Protein AF-A0A402DIC0-F1 (afdb_monomer_lite)

Structure (mmCIF, N/CA/C/O backbone):
data_AF-A0A402DIC0-F1
#
_entry.id   AF-A0A402DIC0-F1
#
loop_
_atom_site.group_PDB
_atom_site.id
_atom_site.type_symbol
_atom_site.label_atom_id
_atom_site.label_alt_id
_atom_site.label_comp_id
_atom_site.label_asym_id
_atom_site.label_entity_id
_atom_site.label_seq_id
_atom_site.pdbx_PDB_ins_code
_atom_site.Cartn_x
_atom_site.Cartn_y
_atom_site.Cartn_z
_atom_site.occupancy
_atom_site.B_iso_or_equiv
_atom_site.auth_seq_id
_atom_site.auth_comp_id
_atom_site.auth_asym_id
_atom_site.auth_atom_id
_atom_site.pdbx_PDB_model_num
ATOM 1 N N . MET A 1 1 ? 35.205 56.558 -95.419 1.00 40.72 1 MET A N 1
ATOM 2 C CA . MET A 1 1 ? 34.613 55.365 -96.062 1.00 40.72 1 MET A CA 1
ATOM 3 C C . MET A 1 1 ? 35.743 54.457 -96.533 1.00 40.72 1 MET A C 1
ATOM 5 O O . MET A 1 1 ? 36.316 54.728 -97.578 1.00 40.72 1 MET A O 1
ATOM 9 N N . SER A 1 2 ? 36.124 53.448 -95.745 1.00 42.09 2 SER A N 1
ATOM 10 C CA . SER A 1 2 ? 37.140 52.471 -96.162 1.00 42.09 2 SER A CA 1
ATOM 11 C C . SER A 1 2 ? 36.430 51.277 -96.798 1.00 42.09 2 SER A C 1
ATOM 13 O O . SER A 1 2 ? 35.634 50.613 -96.136 1.00 42.09 2 SER A O 1
ATOM 15 N N . LYS A 1 3 ? 36.639 51.062 -98.101 1.00 46.72 3 LYS A N 1
ATOM 16 C CA . LYS A 1 3 ? 36.120 49.897 -98.828 1.00 46.72 3 LYS A CA 1
ATOM 17 C C . LYS A 1 3 ? 36.880 48.662 -98.344 1.00 46.72 3 LYS A C 1
ATOM 19 O O . LYS A 1 3 ? 38.044 48.488 -98.687 1.00 46.72 3 LYS A O 1
ATOM 24 N N . VAL A 1 4 ? 36.217 47.808 -97.569 1.00 47.16 4 VAL A N 1
ATOM 25 C CA . VAL A 1 4 ? 36.693 46.445 -97.314 1.00 47.16 4 VAL A CA 1
ATOM 26 C C . VAL A 1 4 ? 36.564 45.681 -98.631 1.00 47.16 4 VAL A C 1
ATOM 28 O O . VAL A 1 4 ? 35.457 45.410 -99.090 1.00 47.16 4 VAL A O 1
ATOM 31 N N . ILE A 1 5 ? 37.693 45.404 -99.280 1.00 46.78 5 ILE A N 1
ATOM 32 C CA . ILE A 1 5 ? 37.747 44.535 -100.455 1.00 46.78 5 ILE A CA 1
ATOM 33 C C . ILE A 1 5 ? 37.759 43.101 -99.928 1.00 46.78 5 ILE A C 1
ATOM 35 O O . ILE A 1 5 ? 38.797 42.596 -99.506 1.00 46.78 5 ILE A O 1
ATOM 39 N N . SER A 1 6 ? 36.598 42.451 -99.901 1.00 51.75 6 SER A N 1
ATOM 40 C CA . SER A 1 6 ? 36.513 41.011 -99.677 1.00 51.75 6 SER A CA 1
ATOM 41 C C . SER A 1 6 ? 36.857 40.288 -100.982 1.00 51.75 6 SER A C 1
ATOM 43 O O . SER A 1 6 ? 36.096 40.309 -101.947 1.00 51.75 6 SER A O 1
ATOM 45 N N . PHE A 1 7 ? 38.025 39.649 -101.035 1.00 54.34 7 PHE A N 1
ATOM 46 C CA . PHE A 1 7 ? 38.349 38.727 -102.121 1.00 54.34 7 PHE A CA 1
ATOM 47 C C . PHE A 1 7 ? 37.703 37.371 -101.831 1.00 54.34 7 PHE A C 1
ATOM 49 O O . PHE A 1 7 ? 38.163 36.623 -100.973 1.00 54.34 7 PHE A O 1
ATOM 56 N N . SER A 1 8 ? 36.631 37.048 -102.555 1.00 53.78 8 SER A N 1
ATOM 57 C CA . SER A 1 8 ? 36.158 35.669 -102.669 1.00 53.78 8 SER A CA 1
ATOM 58 C C . SER A 1 8 ? 37.053 34.955 -103.680 1.00 53.78 8 SER A C 1
ATOM 60 O O . SER A 1 8 ? 37.054 35.283 -104.868 1.00 53.78 8 SER A O 1
ATOM 62 N N . ILE A 1 9 ? 37.874 34.018 -103.208 1.00 58.38 9 ILE A N 1
ATOM 63 C CA . ILE A 1 9 ? 38.620 33.127 -104.096 1.00 58.38 9 ILE A CA 1
ATOM 64 C C . ILE A 1 9 ? 37.598 32.152 -104.684 1.00 58.38 9 ILE A C 1
ATOM 66 O O . ILE A 1 9 ? 37.023 31.346 -103.961 1.00 58.38 9 ILE A O 1
ATOM 70 N N . SER A 1 10 ? 37.350 32.241 -105.993 1.00 65.88 10 SER A N 1
ATOM 71 C CA . SER A 1 10 ? 36.488 31.285 -106.700 1.00 65.88 10 SER A CA 1
ATOM 72 C C . SER A 1 10 ? 37.076 29.872 -106.589 1.00 65.88 10 SER A C 1
ATOM 74 O O . SER A 1 10 ? 38.292 29.705 -106.727 1.00 65.88 10 SER A O 1
ATOM 76 N N . ASP A 1 11 ? 36.231 28.851 -106.400 1.00 64.06 11 ASP A N 1
ATOM 77 C CA . ASP A 1 11 ? 36.628 27.435 -106.269 1.00 64.06 11 ASP A CA 1
ATOM 78 C C . ASP A 1 11 ? 37.594 26.958 -107.367 1.00 64.06 11 ASP A C 1
ATOM 80 O O . ASP A 1 11 ? 38.424 26.071 -107.151 1.00 64.06 11 ASP A O 1
ATOM 84 N N . ARG A 1 12 ? 37.547 27.591 -108.546 1.00 63.19 12 ARG A N 1
ATOM 85 C CA . ARG A 1 12 ? 38.458 27.321 -109.665 1.00 63.19 12 ARG A CA 1
ATOM 86 C C . ARG A 1 12 ? 39.911 27.722 -109.369 1.00 63.19 12 ARG A C 1
ATOM 88 O O . ARG A 1 12 ? 40.823 26.975 -109.714 1.00 63.19 12 ARG A O 1
ATOM 95 N N . TYR A 1 13 ? 40.130 28.853 -108.697 1.00 66.88 13 TYR A N 1
ATOM 96 C CA . TYR A 1 13 ? 41.459 29.317 -108.273 1.00 66.88 13 TYR A CA 1
ATOM 97 C C . TYR A 1 13 ? 41.986 28.514 -107.084 1.00 66.88 13 TYR A C 1
ATOM 99 O O . TYR A 1 13 ? 43.163 28.161 -107.055 1.00 66.88 13 TYR A O 1
ATOM 107 N N . LEU A 1 14 ? 41.107 28.150 -106.146 1.00 68.44 14 LEU A N 1
ATOM 108 C CA . LEU A 1 14 ? 41.429 27.206 -105.072 1.00 68.44 14 LEU A CA 1
ATOM 109 C C . LEU A 1 14 ? 41.878 25.852 -105.640 1.00 68.44 14 LEU A C 1
ATOM 111 O O . LEU A 1 14 ? 42.879 25.298 -105.193 1.00 68.44 14 LEU A O 1
ATOM 115 N N . SER A 1 15 ? 41.195 25.354 -106.673 1.00 71.94 15 SER A N 1
ATOM 116 C CA . SER A 1 15 ? 41.562 24.111 -107.363 1.00 71.94 15 SER A CA 1
ATOM 117 C C . SER A 1 15 ? 42.904 24.220 -108.101 1.00 71.94 15 SER A C 1
ATOM 119 O O . SER A 1 15 ? 43.705 23.291 -108.043 1.00 71.94 15 SER A O 1
ATOM 121 N N . GLN A 1 16 ? 43.198 25.360 -108.739 1.00 71.94 16 GLN A N 1
ATOM 122 C CA . GLN A 1 16 ? 44.506 25.608 -109.362 1.00 71.94 16 GLN A CA 1
ATOM 123 C C . GLN A 1 16 ? 45.645 25.690 -108.341 1.00 71.94 16 GLN A C 1
ATOM 125 O O . GLN A 1 16 ? 46.707 25.122 -108.578 1.00 71.94 16 GLN A O 1
ATOM 130 N N . ILE A 1 17 ? 45.436 26.347 -107.198 1.00 68.62 17 ILE A N 1
ATOM 131 C CA . ILE A 1 17 ? 46.444 26.414 -106.129 1.00 68.62 17 ILE A CA 1
ATOM 132 C C . ILE A 1 17 ? 46.715 25.014 -105.557 1.00 68.62 17 ILE A C 1
ATOM 134 O O . ILE A 1 17 ? 47.877 24.648 -105.382 1.00 68.62 17 ILE A O 1
ATOM 138 N N . LYS A 1 18 ? 45.669 24.198 -105.349 1.00 74.12 18 LYS A N 1
ATOM 139 C CA . LYS A 1 18 ? 45.813 22.791 -104.932 1.00 74.12 18 LYS A CA 1
ATOM 140 C C . LYS A 1 18 ? 46.594 21.956 -105.956 1.00 74.12 18 LYS A C 1
ATOM 142 O O . LYS A 1 18 ? 47.407 21.130 -105.560 1.00 74.12 18 LYS A O 1
ATOM 147 N N . ALA A 1 19 ? 46.386 22.195 -107.254 1.00 73.88 19 ALA A N 1
ATOM 148 C CA . ALA A 1 19 ? 47.094 21.496 -108.329 1.00 73.88 19 ALA A CA 1
ATOM 149 C C . ALA A 1 19 ? 48.566 21.926 -108.481 1.00 73.88 19 ALA A C 1
ATOM 151 O O . ALA A 1 19 ? 49.406 21.102 -108.832 1.00 73.88 19 ALA A O 1
ATOM 152 N N . LEU A 1 20 ? 48.890 23.198 -108.216 1.00 71.75 20 LEU A N 1
ATOM 153 C CA . LEU A 1 20 ? 50.260 23.726 -108.291 1.00 71.75 20 LEU A CA 1
ATOM 154 C C . LEU A 1 20 ? 51.108 23.368 -107.060 1.00 71.75 20 LEU A C 1
ATOM 156 O O . LEU A 1 20 ? 52.328 23.267 -107.172 1.00 71.75 20 LEU A O 1
ATOM 160 N N . TYR A 1 21 ? 50.474 23.155 -105.902 1.00 68.25 21 TYR A N 1
ATOM 161 C CA . TYR A 1 21 ? 51.149 22.840 -104.637 1.00 68.25 21 TYR A CA 1
ATOM 162 C C . TYR A 1 21 ? 50.490 21.652 -103.901 1.00 68.25 21 TYR A C 1
ATOM 164 O O . TYR A 1 21 ? 49.994 21.811 -102.777 1.00 68.25 21 TYR A O 1
ATOM 172 N N . PRO A 1 22 ? 50.494 20.442 -104.494 1.00 72.56 22 PRO A N 1
ATOM 173 C CA . PRO A 1 22 ? 49.853 19.257 -103.915 1.00 72.56 22 PRO A CA 1
ATOM 174 C C . PRO A 1 22 ? 50.446 18.891 -102.547 1.00 72.56 22 PRO A C 1
ATOM 176 O O . PRO A 1 22 ? 49.705 18.711 -101.585 1.00 72.56 22 PRO A O 1
ATOM 179 N N . ASN A 1 23 ? 51.776 18.946 -102.414 1.00 75.38 23 ASN A N 1
ATOM 180 C CA . ASN A 1 23 ? 52.481 18.639 -101.164 1.00 75.38 23 ASN A CA 1
ATOM 181 C C . ASN A 1 23 ? 52.080 19.563 -100.000 1.00 75.38 23 ASN A C 1
ATOM 183 O O . ASN A 1 23 ? 52.038 19.129 -98.852 1.00 75.38 23 ASN A O 1
ATOM 187 N N . LEU A 1 24 ? 51.790 20.842 -100.273 1.00 73.69 24 LEU A N 1
ATOM 188 C CA . LEU A 1 24 ? 51.358 21.789 -99.239 1.00 73.69 24 LEU A CA 1
ATOM 189 C C . LEU A 1 24 ? 49.929 21.478 -98.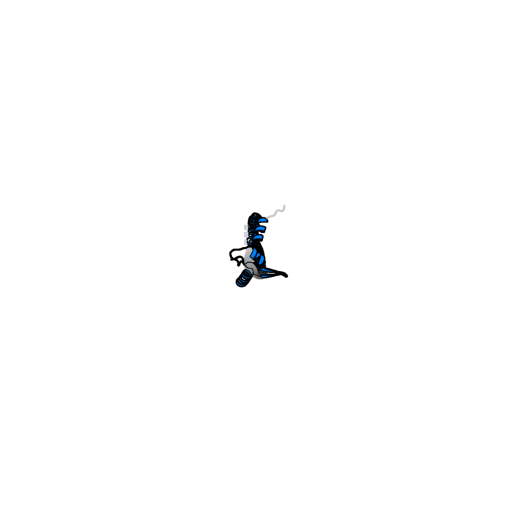769 1.00 73.69 24 LEU A C 1
ATOM 19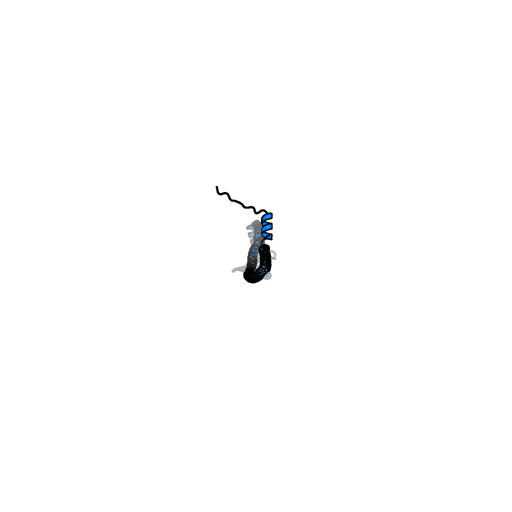1 O O . LEU A 1 24 ? 49.640 21.565 -97.578 1.00 73.69 24 LEU A O 1
ATOM 195 N N . THR A 1 25 ? 49.056 21.082 -99.699 1.00 75.69 25 THR A N 1
ATOM 196 C CA . THR A 1 25 ? 47.664 20.704 -99.409 1.00 75.69 25 THR A CA 1
ATOM 197 C C . THR A 1 25 ? 47.600 19.392 -98.623 1.00 75.69 25 THR A C 1
ATOM 199 O O . THR A 1 25 ? 46.871 19.305 -97.637 1.00 75.69 25 THR A O 1
ATOM 202 N N . GLU A 1 26 ? 48.408 18.401 -99.003 1.00 77.94 26 GLU A N 1
ATOM 203 C CA . GLU A 1 26 ? 48.548 17.138 -98.271 1.00 77.94 26 GLU A CA 1
ATOM 204 C C . GLU A 1 26 ? 49.130 17.349 -96.870 1.00 77.94 26 GLU A C 1
ATOM 206 O O . GLU A 1 26 ? 48.625 16.775 -95.909 1.00 77.94 26 GLU A O 1
ATOM 211 N N . ASN A 1 27 ? 50.131 18.224 -96.713 1.00 82.25 27 ASN A N 1
ATOM 212 C CA . ASN A 1 27 ? 50.698 18.540 -95.399 1.00 82.25 27 ASN A CA 1
ATOM 213 C C . ASN A 1 27 ? 49.674 19.222 -94.477 1.00 82.25 27 ASN A C 1
ATOM 215 O O . ASN A 1 27 ? 49.623 18.921 -93.286 1.00 82.25 27 ASN A O 1
ATOM 219 N N . LEU A 1 28 ? 48.832 20.110 -95.021 1.00 85.62 28 LEU A N 1
ATOM 220 C CA . LEU A 1 28 ? 47.760 20.756 -94.262 1.00 85.62 28 LEU A CA 1
ATOM 221 C C . LEU A 1 28 ? 46.683 19.745 -93.835 1.00 85.62 28 LEU A C 1
ATOM 223 O O . LEU A 1 28 ? 46.274 19.744 -92.676 1.00 85.62 28 LEU A O 1
ATOM 227 N N . ALA A 1 29 ? 46.265 18.858 -94.742 1.00 82.94 29 ALA A N 1
ATOM 228 C CA . ALA A 1 29 ? 45.306 17.799 -94.437 1.00 82.94 29 ALA A CA 1
ATOM 229 C C . ALA A 1 29 ? 45.861 16.800 -93.406 1.00 82.94 29 ALA A C 1
ATOM 231 O O . ALA A 1 29 ? 45.158 16.425 -92.472 1.00 82.94 29 ALA A O 1
ATOM 232 N N . ALA A 1 30 ? 47.139 16.430 -93.521 1.00 81.56 30 ALA A N 1
ATOM 233 C CA . ALA A 1 30 ? 47.818 15.571 -92.556 1.00 81.56 30 ALA A CA 1
ATOM 234 C C . ALA A 1 30 ? 47.916 16.225 -91.168 1.00 81.56 30 ALA A C 1
ATOM 236 O O . ALA A 1 30 ? 47.720 15.551 -90.161 1.00 81.56 30 ALA A O 1
ATOM 237 N N . LYS A 1 31 ? 48.171 17.540 -91.097 1.00 88.38 31 LYS A N 1
ATOM 238 C CA . LYS A 1 31 ? 48.137 18.285 -89.830 1.00 88.38 31 LYS A CA 1
ATOM 239 C C . LYS A 1 31 ? 46.750 18.276 -89.199 1.00 88.38 31 LYS A C 1
ATOM 241 O O . LYS A 1 31 ? 46.663 18.021 -88.006 1.00 88.38 31 LYS A O 1
ATOM 246 N N . GLN A 1 32 ? 45.694 18.515 -89.979 1.00 88.00 32 GLN A N 1
ATOM 247 C CA . GLN A 1 32 ? 44.327 18.481 -89.453 1.00 88.00 32 GLN A CA 1
ATOM 248 C C . GLN A 1 32 ? 43.961 17.086 -88.937 1.00 88.00 32 GLN A C 1
ATOM 250 O O . GLN A 1 32 ? 43.463 16.963 -87.828 1.00 88.00 32 GLN A O 1
ATOM 255 N N . PHE A 1 33 ? 44.307 16.035 -89.684 1.00 90.38 33 PHE A N 1
ATOM 256 C CA . PHE A 1 33 ? 44.085 14.656 -89.253 1.00 90.38 33 PHE A CA 1
ATOM 257 C C . PHE A 1 33 ? 44.799 14.327 -87.932 1.00 90.38 33 PHE A C 1
ATOM 259 O O . PHE A 1 33 ? 44.219 13.691 -87.055 1.00 90.38 33 PHE A O 1
ATOM 266 N N . LEU A 1 34 ? 46.049 14.775 -87.769 1.00 89.19 34 LEU A N 1
ATOM 267 C CA . LEU A 1 34 ? 46.791 14.591 -86.519 1.00 89.19 34 LEU A CA 1
ATOM 268 C C . LEU A 1 34 ? 46.175 15.374 -85.353 1.00 89.19 34 LEU A C 1
ATOM 270 O O . LEU A 1 34 ? 46.189 14.869 -84.236 1.00 89.19 34 LEU A O 1
ATOM 274 N N . ILE A 1 35 ? 45.643 16.575 -85.600 1.00 90.56 35 ILE A N 1
ATOM 275 C CA . ILE A 1 35 ? 44.934 17.371 -84.588 1.00 90.56 35 ILE A CA 1
ATOM 276 C C . ILE A 1 35 ? 43.660 16.644 -84.155 1.00 90.56 35 ILE A C 1
ATOM 278 O O . ILE A 1 35 ? 43.517 16.366 -82.973 1.00 90.56 35 ILE A O 1
ATOM 282 N N . ASP A 1 36 ? 42.811 16.228 -85.097 1.00 92.75 36 ASP A N 1
ATOM 283 C CA . ASP A 1 36 ? 41.551 15.541 -84.786 1.00 92.75 36 ASP A CA 1
ATOM 284 C C . ASP A 1 36 ? 41.796 14.225 -84.023 1.00 92.75 36 ASP A C 1
ATOM 286 O O . ASP A 1 36 ? 41.058 13.872 -83.104 1.00 92.75 36 ASP A O 1
ATOM 290 N N . GLN A 1 37 ? 42.860 13.494 -84.379 1.00 91.88 37 GLN A N 1
ATOM 291 C CA . GLN A 1 37 ? 43.244 12.268 -83.682 1.00 91.88 37 GLN A CA 1
ATOM 292 C C . GLN A 1 37 ? 43.779 12.549 -82.272 1.00 91.88 37 GLN A C 1
ATOM 294 O O . GLN A 1 37 ? 43.466 11.800 -81.343 1.00 91.88 37 GLN A O 1
ATOM 299 N N . LEU A 1 38 ? 44.589 13.599 -82.106 1.00 89.25 38 LEU A N 1
ATOM 300 C CA . LEU A 1 38 ? 45.090 14.012 -80.798 1.00 89.25 38 LEU A CA 1
ATOM 301 C C . LEU A 1 38 ? 43.944 14.478 -79.902 1.00 89.25 38 LEU A C 1
ATOM 303 O O . LEU A 1 38 ? 43.858 13.967 -78.789 1.00 89.25 38 LEU A O 1
ATOM 307 N N . ASP A 1 39 ? 43.055 15.336 -80.399 1.00 90.06 39 ASP A N 1
ATOM 308 C CA . ASP A 1 39 ? 41.893 15.857 -79.673 1.00 90.06 39 ASP A CA 1
ATOM 309 C C . ASP A 1 39 ? 40.972 14.714 -79.235 1.00 90.06 39 ASP A C 1
ATOM 311 O O . ASP A 1 39 ? 40.745 14.534 -78.042 1.00 90.06 39 ASP A O 1
ATOM 315 N N . ALA A 1 40 ? 40.568 13.830 -80.156 1.00 87.88 40 ALA A N 1
ATOM 316 C CA . ALA A 1 40 ? 39.735 12.676 -79.813 1.00 87.88 40 ALA A CA 1
ATOM 317 C C . ALA A 1 40 ? 40.410 11.731 -78.800 1.00 87.88 40 ALA A C 1
ATOM 319 O O . ALA A 1 40 ? 39.750 11.150 -77.937 1.00 87.88 40 ALA A O 1
ATOM 320 N N . SER A 1 41 ? 41.735 11.556 -78.893 1.00 85.88 41 SER A N 1
ATOM 321 C CA . SER A 1 41 ? 42.485 10.722 -77.947 1.00 85.88 41 SER A CA 1
ATOM 322 C C . SER A 1 41 ? 42.652 11.372 -76.572 1.00 85.88 41 SER A C 1
ATOM 324 O O . SER A 1 41 ? 42.684 10.659 -75.567 1.00 85.88 41 SER A O 1
ATOM 326 N N . LEU A 1 42 ? 42.777 12.700 -76.528 1.00 86.81 42 LEU A N 1
ATOM 327 C CA . LEU A 1 42 ? 42.863 13.494 -75.310 1.00 86.81 42 LEU A CA 1
ATOM 328 C C . LEU A 1 42 ? 41.519 13.493 -74.600 1.00 86.81 42 LEU A C 1
ATOM 330 O O . LEU A 1 42 ? 41.491 13.132 -73.428 1.00 86.81 42 LEU A O 1
ATOM 334 N N . ASP A 1 43 ? 40.435 13.780 -75.318 1.00 86.50 43 ASP A N 1
ATOM 335 C CA . ASP A 1 43 ? 39.071 13.775 -74.790 1.00 86.50 43 ASP A CA 1
ATOM 336 C C . ASP A 1 43 ? 38.717 12.401 -74.217 1.00 86.50 43 ASP A C 1
ATOM 338 O O . ASP A 1 43 ? 38.410 12.278 -73.036 1.00 86.50 43 ASP A O 1
ATOM 342 N N . ALA A 1 44 ? 38.901 11.322 -74.986 1.00 83.06 44 ALA A N 1
ATOM 343 C CA . ALA A 1 44 ? 38.576 9.976 -74.512 1.00 83.06 44 ALA A CA 1
ATOM 344 C C . ALA A 1 44 ? 39.416 9.531 -73.297 1.00 83.06 44 ALA A C 1
ATOM 346 O O . ALA A 1 44 ? 38.953 8.730 -72.478 1.00 83.06 44 ALA A O 1
ATOM 347 N N . ARG A 1 45 ? 40.667 10.000 -73.181 1.00 83.31 45 ARG A N 1
ATOM 348 C CA . ARG A 1 45 ? 41.531 9.699 -72.027 1.00 83.31 45 ARG A CA 1
ATOM 349 C C . ARG A 1 45 ? 41.194 10.556 -70.818 1.00 83.31 45 ARG A C 1
ATOM 351 O O . ARG A 1 45 ? 41.271 10.038 -69.707 1.00 83.31 45 ARG A O 1
ATOM 358 N N . LEU A 1 46 ? 40.886 11.832 -71.029 1.00 83.56 46 LEU A N 1
ATOM 359 C CA . LEU A 1 46 ? 40.465 12.747 -69.978 1.00 83.56 46 LEU A CA 1
ATOM 360 C C . LEU A 1 46 ? 39.140 12.270 -69.402 1.00 83.56 46 LEU A C 1
ATOM 362 O O . LEU A 1 46 ? 39.117 11.977 -68.214 1.00 83.56 46 LEU A O 1
ATOM 366 N N . ASP A 1 47 ? 38.122 12.061 -70.234 1.00 82.50 47 ASP A N 1
ATOM 367 C CA . ASP A 1 47 ? 36.797 11.633 -69.787 1.00 82.50 47 ASP A CA 1
ATOM 368 C C . ASP A 1 47 ? 36.888 10.330 -68.989 1.00 82.50 47 ASP A C 1
ATOM 370 O O . ASP A 1 47 ? 36.585 10.305 -67.805 1.00 82.50 47 ASP A O 1
ATOM 374 N N . ASN A 1 48 ? 37.423 9.252 -69.567 1.00 83.12 48 ASN A N 1
ATOM 375 C CA . ASN A 1 48 ? 37.366 7.957 -68.883 1.00 83.12 48 ASN A CA 1
ATOM 376 C C . ASN A 1 48 ? 38.376 7.838 -67.730 1.00 83.12 48 ASN A C 1
ATOM 378 O O . ASN A 1 48 ? 38.032 7.399 -66.636 1.00 83.12 48 ASN A O 1
ATOM 382 N N . SER A 1 49 ? 39.646 8.218 -67.936 1.00 87.12 49 SER A N 1
ATOM 383 C CA . SER A 1 49 ? 40.657 7.993 -66.894 1.00 87.12 49 SER A CA 1
ATOM 384 C C . SER A 1 49 ? 40.557 8.991 -65.749 1.00 87.12 49 SER A C 1
ATOM 386 O O . SER A 1 49 ? 40.986 8.640 -64.644 1.00 87.12 49 SER A O 1
ATOM 388 N N . LEU A 1 50 ? 40.125 10.230 -66.000 1.00 88.62 50 LEU A N 1
ATOM 389 C CA . LEU A 1 50 ? 39.973 11.209 -64.931 1.00 88.62 50 LEU A CA 1
ATOM 390 C C . LEU A 1 50 ? 38.681 10.945 -64.162 1.00 88.62 50 LEU A C 1
ATOM 392 O O . LEU A 1 50 ? 38.752 10.938 -62.934 1.00 88.62 50 LEU A O 1
ATOM 396 N N . ASP A 1 51 ? 37.569 10.639 -64.841 1.00 88.56 51 ASP A N 1
ATOM 397 C CA . ASP A 1 51 ? 36.306 10.333 -64.161 1.00 88.56 51 ASP A CA 1
ATOM 398 C C . ASP A 1 51 ? 36.427 9.089 -63.291 1.00 88.56 51 ASP A C 1
ATOM 400 O O . ASP A 1 51 ? 36.063 9.145 -62.119 1.00 88.56 51 ASP A O 1
ATOM 404 N N . ASP A 1 52 ? 37.024 8.001 -63.786 1.00 90.44 52 ASP A N 1
ATOM 405 C CA . ASP A 1 52 ? 37.201 6.786 -62.983 1.00 90.44 52 ASP A CA 1
ATOM 406 C C . ASP A 1 52 ? 38.065 7.050 -61.741 1.00 90.44 52 ASP A C 1
ATOM 408 O O . ASP A 1 52 ? 37.755 6.593 -60.639 1.00 90.44 52 ASP A O 1
ATOM 412 N N . LYS A 1 53 ? 39.143 7.834 -61.881 1.00 90.44 53 LYS A N 1
ATOM 413 C CA . LYS A 1 53 ? 40.019 8.179 -60.749 1.00 90.44 53 LYS A CA 1
ATOM 414 C C . LYS A 1 53 ? 39.326 9.088 -59.745 1.00 90.44 53 LYS A C 1
ATOM 416 O O . LYS A 1 53 ? 39.464 8.866 -58.543 1.00 90.44 53 LYS A O 1
ATOM 421 N N . LEU A 1 54 ? 38.617 10.110 -60.219 1.00 90.06 54 LEU A N 1
ATOM 422 C CA . LEU A 1 54 ? 37.864 11.019 -59.360 1.00 90.06 54 LEU A CA 1
ATOM 423 C C . LEU A 1 54 ? 36.756 10.265 -58.636 1.00 90.06 54 LEU A C 1
ATOM 425 O O . LEU A 1 54 ? 36.641 10.396 -57.422 1.00 90.06 54 LEU A O 1
ATOM 429 N N . ARG A 1 55 ? 36.010 9.422 -59.349 1.00 91.56 55 ARG A N 1
ATOM 430 C CA . ARG A 1 55 ? 34.960 8.579 -58.788 1.00 91.56 55 ARG A CA 1
ATOM 431 C C . ARG A 1 55 ? 35.499 7.672 -57.687 1.00 91.56 55 ARG A C 1
ATOM 433 O O . ARG A 1 55 ? 34.997 7.740 -56.575 1.00 91.56 55 ARG A O 1
ATOM 440 N N . ILE A 1 56 ? 36.564 6.914 -57.952 1.00 92.38 56 ILE A N 1
ATOM 441 C CA . ILE A 1 56 ? 37.168 6.005 -56.963 1.00 92.38 56 ILE A CA 1
ATOM 442 C C . ILE A 1 56 ? 37.692 6.772 -55.739 1.00 92.38 56 ILE A C 1
ATOM 444 O O . ILE A 1 56 ? 37.522 6.323 -54.607 1.00 92.38 56 ILE A O 1
ATOM 448 N N . LEU A 1 57 ? 38.345 7.923 -55.933 1.00 92.62 57 LEU A N 1
ATOM 449 C CA . LEU A 1 57 ? 38.849 8.731 -54.816 1.00 92.62 57 LEU A CA 1
ATOM 450 C C . LEU A 1 57 ? 37.715 9.321 -53.974 1.00 92.62 57 LEU A C 1
ATOM 452 O O . LEU A 1 57 ? 37.824 9.357 -52.747 1.00 92.62 57 LEU A O 1
ATOM 456 N N . ILE A 1 58 ? 36.650 9.788 -54.626 1.00 93.38 58 ILE A N 1
ATOM 457 C CA . ILE A 1 58 ? 35.480 10.360 -53.963 1.00 93.38 58 ILE A CA 1
ATOM 458 C C . ILE A 1 58 ? 34.717 9.271 -53.212 1.00 93.38 58 ILE A C 1
ATOM 460 O O . ILE A 1 58 ? 34.475 9.465 -52.027 1.00 93.38 58 ILE A O 1
ATOM 464 N N . GLU A 1 59 ? 34.399 8.142 -53.851 1.00 94.25 59 GLU A N 1
ATOM 465 C CA . GLU A 1 59 ? 33.714 7.000 -53.226 1.00 94.25 59 GLU A CA 1
ATOM 466 C C . GLU A 1 59 ? 34.497 6.536 -51.990 1.00 94.25 59 GLU A C 1
ATOM 468 O O . GLU A 1 59 ? 34.005 6.660 -50.874 1.00 94.25 59 GLU A O 1
ATOM 473 N N . ASN A 1 60 ? 35.781 6.192 -52.136 1.00 92.31 60 ASN A N 1
ATOM 474 C CA . ASN A 1 60 ? 36.583 5.711 -51.006 1.00 92.31 60 ASN A CA 1
ATOM 475 C C . ASN A 1 60 ? 36.744 6.746 -49.879 1.00 92.31 60 ASN A C 1
ATOM 477 O O . ASN A 1 60 ? 36.720 6.392 -48.700 1.00 92.31 60 ASN A O 1
ATOM 481 N N . SER A 1 61 ? 36.950 8.029 -50.209 1.00 93.56 61 SER A N 1
ATOM 482 C CA . SER A 1 61 ? 37.101 9.059 -49.175 1.00 93.56 61 SER A CA 1
ATOM 483 C C . SER A 1 61 ? 35.779 9.406 -48.498 1.00 93.56 61 SER A C 1
ATOM 485 O O . SER A 1 61 ? 35.820 9.849 -47.346 1.00 93.56 61 SER A O 1
ATOM 487 N N . LEU A 1 62 ? 34.653 9.342 -49.207 1.00 94.44 62 LEU A N 1
ATOM 488 C CA . LEU A 1 62 ? 33.345 9.623 -48.628 1.00 94.44 62 LEU A CA 1
ATOM 489 C C . LEU A 1 62 ? 32.887 8.451 -47.777 1.00 94.44 62 LEU A C 1
ATOM 491 O O . LEU A 1 62 ? 32.497 8.699 -46.642 1.00 94.44 62 LEU A O 1
ATOM 495 N N . ASP A 1 63 ? 33.022 7.224 -48.274 1.00 94.75 63 ASP A N 1
ATOM 496 C CA . ASP A 1 63 ? 32.635 6.006 -47.563 1.00 94.75 63 ASP A CA 1
ATOM 497 C C . ASP A 1 63 ? 33.372 5.916 -46.227 1.00 94.75 63 ASP A C 1
ATOM 499 O O . ASP A 1 63 ? 32.738 5.941 -45.178 1.00 94.75 63 ASP A O 1
ATOM 503 N N . ALA A 1 64 ? 34.708 6.005 -46.231 1.00 93.75 64 ALA A N 1
ATOM 504 C CA . ALA A 1 64 ? 35.488 5.945 -44.992 1.00 93.75 64 ALA A CA 1
ATOM 505 C C . ALA A 1 64 ? 35.109 7.052 -43.988 1.00 93.75 64 ALA A C 1
ATOM 507 O O . ALA A 1 64 ? 34.987 6.810 -42.790 1.00 93.75 64 ALA A O 1
ATOM 508 N N . LYS A 1 65 ? 34.889 8.287 -44.463 1.00 95.25 65 LYS A N 1
ATOM 509 C CA . LYS A 1 65 ? 34.507 9.405 -43.583 1.00 95.25 65 LYS A CA 1
ATOM 510 C C . LYS A 1 65 ? 33.083 9.284 -43.053 1.00 95.25 65 LYS A C 1
ATOM 512 O O . LYS A 1 65 ? 32.806 9.806 -41.972 1.00 95.25 65 LYS A O 1
ATOM 517 N N . LEU A 1 66 ? 32.170 8.720 -43.840 1.00 96.06 66 LEU A N 1
ATOM 518 C CA . LEU A 1 66 ? 30.789 8.500 -43.434 1.00 96.06 66 LEU A CA 1
ATOM 519 C C . LEU A 1 66 ? 30.714 7.357 -42.430 1.00 96.06 66 LEU A C 1
ATOM 521 O O . LEU A 1 66 ? 30.084 7.552 -41.396 1.00 96.06 66 LEU A O 1
ATOM 525 N N . ASP A 1 67 ? 31.420 6.257 -42.675 1.00 96.06 67 ASP A N 1
ATOM 526 C CA . ASP A 1 67 ? 31.509 5.115 -41.765 1.00 96.06 67 ASP A CA 1
ATOM 527 C C . ASP A 1 67 ? 32.075 5.539 -40.407 1.00 96.06 67 ASP A C 1
ATOM 529 O O . ASP A 1 67 ? 31.416 5.364 -39.384 1.00 96.06 67 ASP A O 1
ATOM 533 N N . ASP A 1 68 ? 33.218 6.236 -40.385 1.00 96.31 68 ASP A N 1
ATOM 534 C CA . ASP A 1 68 ? 33.821 6.727 -39.137 1.00 96.31 68 ASP A CA 1
ATOM 535 C C . ASP A 1 68 ? 32.869 7.650 -38.352 1.00 96.31 68 ASP A C 1
ATOM 537 O O . ASP A 1 68 ? 32.799 7.613 -37.118 1.00 96.31 68 ASP A O 1
ATOM 541 N N . LYS A 1 69 ? 32.122 8.510 -39.060 1.00 97.06 69 LYS A N 1
ATOM 542 C CA . LYS A 1 69 ? 31.145 9.410 -38.434 1.00 97.06 69 LYS A CA 1
ATOM 543 C C . LYS A 1 69 ? 29.917 8.668 -37.925 1.00 97.06 69 LYS A C 1
ATOM 545 O O . LYS A 1 69 ? 29.418 9.032 -36.859 1.00 97.06 69 LYS A O 1
ATOM 550 N N . LEU A 1 70 ? 29.419 7.689 -38.674 1.00 97.25 70 LEU A N 1
ATOM 551 C CA . LEU A 1 70 ? 28.284 6.862 -38.283 1.00 97.25 70 LEU A CA 1
ATOM 552 C C . LEU A 1 70 ? 28.637 6.044 -37.043 1.00 97.25 70 LEU A C 1
ATOM 554 O O . LEU A 1 70 ? 27.912 6.138 -36.057 1.00 97.25 70 LEU A O 1
ATOM 558 N N . ASP A 1 71 ? 29.797 5.390 -37.029 1.00 97.62 71 ASP A N 1
ATOM 559 C CA . ASP A 1 71 ? 30.309 4.638 -35.880 1.00 97.62 71 ASP A CA 1
ATOM 560 C C . ASP A 1 71 ? 30.464 5.518 -34.633 1.00 97.62 71 ASP A C 1
ATOM 562 O O . ASP A 1 71 ? 30.095 5.135 -33.517 1.00 97.62 71 ASP A O 1
ATOM 566 N N . ALA A 1 72 ? 31.025 6.720 -34.797 1.00 97.12 72 ALA A N 1
ATOM 567 C CA . ALA A 1 72 ? 31.175 7.666 -33.696 1.00 97.12 72 ALA A CA 1
ATOM 568 C C . ALA A 1 72 ? 29.813 8.140 -33.169 1.00 97.12 72 ALA A C 1
ATOM 570 O O . ALA A 1 72 ? 29.608 8.226 -31.953 1.00 97.12 72 ALA A O 1
ATOM 571 N N . MET A 1 73 ? 28.874 8.429 -34.072 1.00 97.44 73 MET A N 1
ATOM 572 C CA . MET A 1 73 ? 27.527 8.853 -33.712 1.00 97.44 73 MET A CA 1
ATOM 573 C C . MET A 1 73 ? 26.772 7.729 -33.001 1.00 97.44 73 MET A C 1
ATOM 575 O O . MET A 1 73 ? 26.215 7.977 -31.934 1.00 97.44 73 MET A O 1
ATOM 579 N N . GLU A 1 74 ? 26.814 6.503 -33.518 1.00 97.88 74 GLU A N 1
ATOM 580 C CA . GLU A 1 74 ? 26.189 5.324 -32.918 1.00 97.88 74 GLU A CA 1
ATOM 581 C C . GLU A 1 74 ? 26.701 5.094 -31.494 1.00 97.88 74 GLU A C 1
ATOM 583 O O . GLU A 1 74 ? 25.907 5.007 -30.556 1.00 97.88 74 GLU A O 1
ATOM 588 N N . LYS A 1 75 ? 28.025 5.117 -31.293 1.00 97.44 75 LYS A N 1
ATOM 589 C CA . LYS A 1 75 ? 28.629 5.008 -29.955 1.00 97.44 75 LYS A CA 1
ATOM 590 C C . LYS A 1 75 ? 28.180 6.137 -29.029 1.00 97.44 75 LYS A C 1
ATOM 592 O O . LYS A 1 75 ? 27.886 5.897 -27.855 1.00 97.44 75 LYS A O 1
ATOM 597 N N . SER A 1 76 ? 28.108 7.370 -29.530 1.00 97.19 76 SER A N 1
ATOM 598 C CA . SER A 1 76 ? 27.681 8.527 -28.730 1.00 97.19 76 SER A CA 1
ATOM 599 C C . SER A 1 76 ? 26.212 8.432 -28.301 1.00 97.19 76 SER A C 1
ATOM 601 O O . SER A 1 76 ? 25.874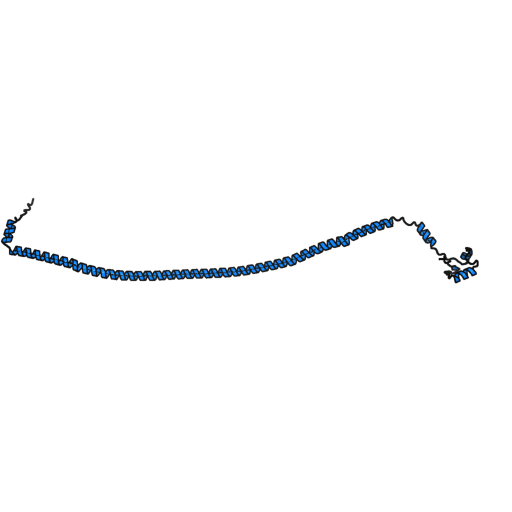 8.738 -27.159 1.00 97.19 76 SER A O 1
ATOM 603 N N . VAL A 1 77 ? 25.345 7.951 -29.194 1.00 97.81 77 VAL A N 1
ATOM 604 C CA . VAL A 1 77 ? 23.919 7.767 -28.925 1.00 97.81 77 VAL A CA 1
ATOM 605 C C . VAL A 1 77 ? 23.725 6.607 -27.958 1.00 97.81 77 VAL A C 1
ATOM 607 O O . VAL A 1 77 ? 23.055 6.783 -26.946 1.00 97.81 77 VAL A O 1
ATOM 610 N N . ALA A 1 78 ? 24.378 5.465 -28.188 1.00 97.69 78 ALA A N 1
ATOM 611 C CA . ALA A 1 78 ? 24.291 4.307 -27.302 1.00 97.69 78 ALA A CA 1
ATOM 612 C C . ALA A 1 78 ? 24.750 4.639 -25.872 1.00 97.69 78 ALA A C 1
ATOM 614 O O . ALA A 1 78 ? 24.051 4.335 -24.906 1.00 97.69 78 ALA A O 1
ATOM 615 N N . THR A 1 79 ? 25.891 5.321 -25.723 1.00 97.19 79 THR A N 1
ATOM 616 C CA . THR A 1 79 ? 26.400 5.734 -24.403 1.00 97.19 79 THR A CA 1
ATOM 617 C C . THR A 1 79 ? 25.479 6.731 -23.708 1.00 97.19 79 THR A C 1
ATOM 619 O O . THR A 1 79 ? 25.245 6.616 -22.504 1.00 97.19 79 THR A O 1
ATOM 622 N N . ARG A 1 80 ? 24.904 7.681 -24.453 1.00 97.69 80 ARG A N 1
ATOM 623 C CA . ARG A 1 80 ? 23.918 8.618 -23.914 1.00 97.69 80 ARG A CA 1
ATOM 624 C C . ARG A 1 80 ? 22.645 7.906 -23.454 1.00 97.69 80 ARG A C 1
ATOM 626 O O . ARG A 1 80 ? 22.202 8.146 -22.335 1.00 97.69 80 ARG A O 1
ATOM 633 N N . SER A 1 81 ? 22.088 7.023 -24.279 1.00 97.50 81 SER A N 1
ATOM 634 C CA . SER A 1 81 ? 20.872 6.276 -23.949 1.00 97.50 81 SER A CA 1
ATOM 635 C C . SER A 1 81 ? 21.065 5.377 -22.729 1.00 97.50 81 SER A C 1
ATOM 637 O O . SER A 1 81 ? 20.198 5.349 -21.862 1.00 97.50 81 SER A O 1
ATOM 639 N N . LEU A 1 82 ? 22.212 4.698 -22.605 1.00 97.56 82 LEU A N 1
ATOM 640 C CA . LEU A 1 82 ? 22.531 3.896 -21.418 1.00 97.56 82 LEU A CA 1
ATOM 641 C C . LEU A 1 82 ? 22.536 4.741 -20.141 1.00 97.56 82 LEU A C 1
ATOM 643 O O . LEU A 1 82 ? 21.946 4.341 -19.140 1.00 97.56 82 LEU A O 1
ATOM 647 N N . ARG A 1 83 ? 23.140 5.932 -20.193 1.00 97.75 83 ARG A N 1
ATOM 648 C CA . ARG A 1 83 ? 23.182 6.852 -19.052 1.00 97.75 83 ARG A CA 1
ATOM 649 C C . ARG A 1 83 ? 21.797 7.375 -18.671 1.00 97.75 83 ARG A C 1
ATOM 651 O O . ARG A 1 83 ? 21.482 7.471 -17.492 1.00 97.75 83 ARG A O 1
ATOM 658 N N . GLU A 1 84 ? 20.962 7.702 -19.654 1.00 97.94 84 GLU A N 1
ATOM 659 C CA . GLU A 1 84 ? 19.585 8.145 -19.406 1.00 97.94 84 GLU A CA 1
ATOM 660 C C . GLU A 1 84 ? 18.739 7.025 -18.774 1.00 97.94 84 GLU A C 1
ATOM 662 O O . GLU A 1 84 ? 17.973 7.286 -17.847 1.00 97.94 84 GLU A O 1
ATOM 667 N N . ILE A 1 85 ? 18.916 5.775 -19.217 1.00 98.12 85 ILE A N 1
ATOM 668 C CA . ILE A 1 85 ? 18.264 4.601 -18.617 1.00 98.12 85 ILE A CA 1
ATOM 669 C C . ILE A 1 85 ? 18.723 4.402 -17.169 1.00 98.12 85 ILE A C 1
ATOM 671 O O . ILE A 1 85 ? 17.890 4.164 -16.295 1.00 98.12 85 ILE A O 1
ATOM 675 N N . GLU A 1 86 ? 20.022 4.523 -16.899 1.00 98.25 86 GLU A N 1
ATOM 676 C CA . GLU A 1 86 ? 20.579 4.408 -15.549 1.00 98.25 86 GLU A CA 1
ATOM 677 C C . GLU A 1 86 ? 20.029 5.496 -14.614 1.00 98.25 86 GLU A C 1
ATOM 679 O O . GLU A 1 86 ? 19.543 5.193 -13.523 1.00 98.25 86 GLU A O 1
ATOM 684 N N . ASP A 1 87 ? 20.005 6.755 -15.061 1.00 98.38 87 ASP A N 1
ATOM 685 C CA . ASP A 1 87 ? 19.435 7.870 -14.299 1.00 98.38 87 ASP A CA 1
ATOM 686 C C . ASP A 1 87 ? 17.939 7.666 -14.007 1.00 98.38 87 ASP A C 1
ATOM 688 O O . ASP A 1 87 ? 17.468 7.977 -12.908 1.00 98.38 87 ASP A O 1
ATOM 692 N N . LEU A 1 88 ? 17.175 7.140 -14.970 1.00 98.25 88 LEU A N 1
ATOM 693 C CA . LEU A 1 88 ? 15.767 6.788 -14.768 1.00 98.25 88 LEU A CA 1
ATOM 694 C C . LEU A 1 88 ? 15.609 5.635 -13.772 1.00 98.25 88 LEU A C 1
ATOM 696 O O . LEU A 1 88 ? 14.742 5.710 -12.900 1.00 98.25 88 LEU A O 1
ATOM 700 N N . GLY A 1 89 ? 16.461 4.612 -13.851 1.00 98.50 89 GLY A N 1
ATOM 701 C CA . GLY A 1 89 ? 16.491 3.503 -12.896 1.00 98.50 89 GLY A CA 1
ATOM 702 C C . GLY A 1 89 ? 16.778 3.977 -11.471 1.00 98.50 89 GLY A C 1
ATOM 703 O O . GLY A 1 89 ? 16.074 3.599 -10.536 1.00 98.50 89 GLY A O 1
ATOM 704 N N . ASN A 1 90 ? 17.740 4.886 -11.309 1.00 98.25 90 ASN A N 1
ATOM 705 C CA . ASN A 1 90 ? 18.080 5.482 -10.018 1.00 98.25 90 ASN A CA 1
ATOM 706 C C . ASN A 1 90 ? 16.927 6.319 -9.447 1.00 98.25 90 ASN A C 1
ATOM 708 O O . ASN A 1 90 ? 16.601 6.201 -8.264 1.00 98.25 90 ASN A O 1
ATOM 712 N N . LYS A 1 91 ? 16.259 7.126 -10.282 1.00 98.31 91 LYS A N 1
ATOM 713 C CA . LYS A 1 91 ? 15.065 7.885 -9.871 1.00 98.31 91 LYS A CA 1
ATOM 714 C C . LYS A 1 91 ? 13.927 6.963 -9.445 1.00 98.31 91 LYS A C 1
ATOM 716 O O . LYS A 1 91 ? 13.305 7.217 -8.418 1.00 98.31 91 LYS A O 1
ATOM 721 N N . LEU A 1 92 ? 13.679 5.895 -10.204 1.00 98.25 92 LEU A N 1
ATOM 722 C CA . LEU A 1 92 ? 12.647 4.916 -9.876 1.00 98.25 92 LEU A CA 1
ATOM 723 C C . LEU A 1 92 ? 12.955 4.212 -8.551 1.00 98.25 92 LEU A C 1
ATOM 725 O O . LEU A 1 92 ? 12.078 4.115 -7.701 1.00 98.25 92 LEU A O 1
ATOM 729 N N . SER A 1 93 ? 14.204 3.792 -8.342 1.00 98.44 93 SER A N 1
ATOM 730 C CA . SER A 1 93 ? 14.656 3.180 -7.088 1.00 98.44 93 SER A CA 1
ATOM 731 C C . SER A 1 93 ? 14.443 4.110 -5.887 1.00 98.44 93 SER A C 1
ATOM 733 O O . SER A 1 93 ? 13.897 3.699 -4.865 1.00 98.44 93 SER A O 1
ATOM 735 N N . HIS A 1 94 ? 14.779 5.397 -6.034 1.00 98.19 94 HIS A N 1
ATOM 736 C CA . HIS A 1 94 ? 14.539 6.394 -4.991 1.00 98.19 94 HIS A CA 1
ATOM 737 C C . HIS A 1 94 ? 13.046 6.562 -4.669 1.00 98.19 94 HIS A C 1
ATOM 739 O O . HIS A 1 94 ? 12.671 6.624 -3.501 1.00 98.19 94 HIS A O 1
ATOM 745 N N . TRP A 1 95 ? 12.188 6.594 -5.691 1.00 97.94 95 TRP A N 1
ATOM 746 C CA . TRP A 1 95 ? 10.736 6.667 -5.506 1.00 97.94 95 TRP A CA 1
ATOM 747 C C . TRP A 1 95 ? 10.178 5.431 -4.801 1.00 97.94 95 TRP A C 1
ATOM 749 O O . TRP A 1 95 ? 9.378 5.571 -3.882 1.00 97.94 95 TRP A O 1
ATOM 759 N N . VAL A 1 96 ? 10.620 4.236 -5.198 1.00 98.25 96 VAL A N 1
ATOM 760 C CA . VAL A 1 96 ? 10.213 2.976 -4.559 1.00 98.25 96 VAL A CA 1
ATOM 761 C C . VAL A 1 96 ? 10.621 2.965 -3.087 1.00 98.25 96 VAL A C 1
ATOM 763 O O . VAL A 1 96 ? 9.779 2.703 -2.236 1.00 98.25 96 VAL A O 1
ATOM 766 N N . SER A 1 97 ? 11.860 3.354 -2.771 1.00 97.81 97 SER A N 1
ATOM 767 C CA . SER A 1 97 ? 12.309 3.486 -1.379 1.00 97.81 97 SER A CA 1
ATOM 768 C C . SER A 1 97 ? 11.460 4.488 -0.591 1.00 97.81 97 SER A C 1
ATOM 770 O O . SER A 1 97 ? 11.117 4.229 0.559 1.00 97.81 97 SER A O 1
ATOM 772 N N . GLY A 1 98 ? 11.096 5.619 -1.204 1.00 98.25 98 GLY A N 1
ATOM 773 C CA . GLY A 1 98 ? 10.221 6.610 -0.577 1.00 98.25 98 GLY A CA 1
ATOM 774 C C . GLY A 1 98 ? 8.825 6.060 -0.268 1.00 98.25 98 GLY A C 1
ATOM 775 O O . GLY A 1 98 ? 8.287 6.330 0.805 1.00 98.25 98 GLY A O 1
ATOM 776 N N . PHE A 1 99 ? 8.252 5.256 -1.169 1.00 97.69 99 PHE A N 1
ATOM 777 C CA . PHE A 1 99 ? 6.977 4.580 -0.921 1.00 97.69 99 PHE A CA 1
ATOM 778 C C . PHE A 1 99 ? 7.084 3.515 0.172 1.00 97.69 99 PHE A C 1
ATOM 780 O O . PHE A 1 99 ? 6.199 3.445 1.022 1.00 97.69 99 PHE A O 1
ATOM 787 N N . ASP A 1 100 ? 8.162 2.731 0.202 1.00 98.38 100 ASP A N 1
ATOM 788 C CA . ASP A 1 100 ? 8.388 1.738 1.257 1.00 98.38 100 ASP A CA 1
ATOM 789 C C . ASP A 1 100 ? 8.441 2.390 2.646 1.00 98.38 100 ASP A C 1
ATOM 791 O O . ASP A 1 100 ? 7.859 1.877 3.604 1.00 98.38 100 ASP A O 1
ATOM 795 N N . ASP A 1 101 ? 9.097 3.545 2.763 1.00 98.00 101 ASP A N 1
ATOM 796 C CA . ASP A 1 101 ? 9.166 4.288 4.022 1.00 98.00 101 ASP A CA 1
ATOM 797 C C . ASP A 1 101 ? 7.807 4.881 4.418 1.00 98.00 101 ASP A C 1
ATOM 799 O O . ASP A 1 101 ? 7.426 4.829 5.591 1.00 98.00 101 ASP A O 1
ATOM 803 N N . GLN A 1 102 ? 7.028 5.378 3.450 1.00 98.19 102 GLN A N 1
ATOM 804 C CA . GLN A 1 102 ? 5.651 5.818 3.696 1.00 98.19 102 GLN A CA 1
ATOM 805 C C . GLN A 1 102 ? 4.762 4.671 4.186 1.00 98.19 102 GLN A C 1
ATOM 807 O O . GLN A 1 102 ? 4.016 4.850 5.147 1.00 98.19 102 GLN A O 1
ATOM 812 N N . ILE A 1 103 ? 4.862 3.492 3.570 1.00 98.44 103 ILE A N 1
ATOM 813 C CA . ILE A 1 103 ? 4.092 2.307 3.967 1.00 98.44 103 ILE A CA 1
ATOM 814 C C . ILE A 1 103 ? 4.447 1.890 5.396 1.00 98.44 103 ILE A C 1
ATOM 816 O O . ILE A 1 103 ? 3.545 1.648 6.195 1.00 98.44 103 ILE A O 1
ATOM 820 N N . LYS A 1 104 ? 5.738 1.859 5.753 1.00 97.88 104 LYS A N 1
ATOM 821 C CA . LYS A 1 104 ? 6.174 1.553 7.128 1.00 97.88 104 LYS A CA 1
ATOM 822 C C . LYS A 1 104 ? 5.634 2.554 8.143 1.00 97.88 104 LYS A C 1
ATOM 824 O O . LYS A 1 104 ? 5.237 2.157 9.234 1.00 97.88 104 LYS A O 1
ATOM 829 N N . ASN A 1 105 ? 5.618 3.840 7.794 1.00 98.25 105 ASN A N 1
ATOM 830 C CA . ASN A 1 105 ? 5.081 4.873 8.673 1.00 98.25 105 ASN A CA 1
ATOM 831 C C . ASN A 1 105 ? 3.572 4.685 8.897 1.00 98.25 105 ASN A C 1
ATOM 833 O O . ASN A 1 105 ? 3.112 4.696 10.034 1.00 98.25 105 ASN A O 1
ATOM 837 N N . ILE A 1 106 ? 2.816 4.417 7.826 1.00 98.31 106 ILE A N 1
ATOM 838 C CA . ILE A 1 106 ? 1.377 4.128 7.916 1.00 98.31 106 ILE A CA 1
ATOM 839 C C . ILE A 1 106 ? 1.119 2.878 8.769 1.00 98.31 106 ILE A C 1
ATOM 841 O O . ILE A 1 106 ? 0.226 2.894 9.613 1.00 98.31 106 ILE A O 1
ATOM 845 N N . ASP A 1 107 ? 1.898 1.810 8.587 1.00 98.56 107 ASP A N 1
ATOM 846 C CA . ASP A 1 107 ? 1.781 0.586 9.390 1.00 98.56 107 ASP A CA 1
ATOM 847 C C . ASP A 1 107 ? 2.012 0.861 10.885 1.00 98.56 107 ASP A C 1
ATOM 849 O O . ASP A 1 107 ? 1.244 0.395 11.730 1.00 98.56 107 ASP A O 1
ATOM 853 N N . GLN A 1 108 ? 3.022 1.670 11.220 1.00 97.88 108 GLN A N 1
ATOM 854 C CA . GLN A 1 108 ? 3.284 2.055 12.604 1.00 97.88 108 GLN A CA 1
ATOM 855 C C . GLN A 1 108 ? 2.162 2.928 13.179 1.00 97.88 108 GLN A C 1
ATOM 857 O O . GLN A 1 108 ? 1.671 2.640 14.268 1.00 97.88 108 GLN A O 1
ATOM 862 N N . GLU A 1 109 ? 1.692 3.934 12.436 1.00 98.50 109 GLU A N 1
ATOM 863 C CA . GLU A 1 109 ? 0.574 4.780 12.869 1.00 98.50 109 GLU A CA 1
ATOM 864 C C . GLU A 1 109 ? -0.694 3.948 13.114 1.00 98.50 109 GLU A C 1
ATOM 866 O O . GLU A 1 109 ? -1.405 4.153 14.100 1.00 98.50 109 GLU A O 1
ATOM 871 N N . MET A 1 110 ? -0.982 2.979 12.242 1.00 98.25 110 MET A N 1
ATOM 872 C CA . MET A 1 110 ? -2.121 2.081 12.419 1.00 98.25 110 MET A CA 1
ATOM 873 C C . MET A 1 110 ? -1.979 1.203 13.665 1.00 98.25 110 MET A C 1
ATOM 875 O O . MET A 1 110 ? -2.966 1.023 14.381 1.00 98.25 110 MET A O 1
ATOM 879 N N . LYS A 1 111 ? -0.780 0.685 13.958 1.00 98.44 111 LYS A N 1
ATOM 880 C CA . LYS A 1 111 ? -0.513 -0.069 15.195 1.00 98.44 111 LYS A CA 1
ATOM 881 C C . LYS A 1 111 ? -0.732 0.787 16.437 1.00 98.44 111 LYS A C 1
ATOM 883 O O . LYS A 1 111 ? -1.415 0.346 17.358 1.00 98.44 111 LYS A O 1
ATOM 888 N N . ASP A 1 112 ? -0.225 2.014 16.437 1.00 98.31 112 ASP A N 1
ATOM 889 C CA . ASP A 1 112 ? -0.371 2.930 17.569 1.00 98.31 112 ASP A CA 1
ATOM 890 C C . ASP A 1 112 ? -1.848 3.299 17.792 1.00 98.31 112 ASP A C 1
ATOM 892 O O . ASP A 1 112 ? -2.338 3.292 18.923 1.00 98.31 112 ASP A O 1
ATOM 896 N N . ARG A 1 113 ? -2.601 3.537 16.708 1.00 98.38 113 ARG A N 1
ATOM 897 C CA . ARG A 1 113 ? -4.055 3.766 16.769 1.00 98.38 113 ARG A CA 1
ATOM 898 C C . ARG A 1 113 ? -4.819 2.555 17.300 1.00 98.38 113 ARG A C 1
ATOM 900 O O . ARG A 1 113 ? -5.766 2.740 18.057 1.00 98.38 113 ARG A O 1
ATOM 907 N N . LEU A 1 114 ? -4.434 1.336 16.917 1.00 98.00 114 LEU A N 1
ATOM 908 C CA . LEU A 1 114 ? -5.054 0.111 17.433 1.00 98.00 114 LEU A CA 1
ATOM 909 C C . LEU A 1 114 ? -4.845 -0.030 18.943 1.00 98.00 114 LEU A C 1
ATOM 911 O O . LEU A 1 114 ? -5.801 -0.331 19.649 1.00 98.00 114 LEU A O 1
ATOM 915 N N . ILE A 1 115 ? -3.633 0.243 19.435 1.00 98.31 115 ILE A N 1
ATOM 916 C CA . ILE A 1 115 ? -3.334 0.238 20.875 1.00 98.31 115 ILE A CA 1
ATOM 917 C C . ILE A 1 115 ? -4.188 1.286 21.598 1.00 98.31 115 ILE A C 1
ATOM 919 O O . ILE A 1 115 ? -4.827 0.978 22.597 1.00 98.31 115 ILE A O 1
ATOM 923 N N . ALA A 1 116 ? -4.272 2.504 21.057 1.00 97.94 116 ALA A N 1
ATOM 924 C CA . ALA A 1 116 ? -5.084 3.561 21.654 1.00 97.94 116 ALA A CA 1
ATOM 925 C C . ALA A 1 116 ? -6.579 3.199 21.718 1.00 97.94 116 ALA A C 1
ATOM 927 O O . ALA A 1 116 ? -7.250 3.524 22.696 1.00 97.94 116 ALA A O 1
ATOM 928 N N . ILE A 1 117 ? -7.107 2.527 20.690 1.00 98.31 117 ILE A N 1
ATOM 929 C CA . ILE A 1 117 ? -8.493 2.041 20.677 1.00 98.31 117 ILE A CA 1
ATOM 930 C C . ILE A 1 117 ? -8.694 0.947 21.731 1.00 98.31 117 ILE A C 1
ATOM 932 O O . ILE A 1 117 ? -9.701 0.972 22.433 1.00 98.31 117 ILE A O 1
ATOM 936 N N . ASP A 1 118 ? -7.750 0.016 21.873 1.00 98.50 118 ASP A N 1
ATOM 937 C CA . ASP A 1 118 ? -7.803 -1.036 22.896 1.00 98.50 118 ASP A CA 1
ATOM 938 C C . ASP A 1 118 ? -7.831 -0.446 24.317 1.00 98.50 118 ASP A C 1
ATOM 940 O O . ASP A 1 118 ? -8.671 -0.819 25.137 1.00 98.50 118 ASP A O 1
ATOM 944 N N . ASP A 1 119 ? -6.993 0.557 24.584 1.00 98.19 119 ASP A N 1
ATOM 945 C CA . ASP A 1 119 ? -6.989 1.274 25.862 1.00 98.19 119 ASP A CA 1
ATOM 946 C C . ASP A 1 119 ? -8.304 2.035 26.104 1.00 98.19 119 ASP A C 1
ATOM 948 O O . ASP A 1 119 ? -8.823 2.055 27.224 1.00 98.19 119 ASP A O 1
ATOM 952 N N . GLN A 1 120 ? -8.886 2.634 25.059 1.00 98.38 120 GLN A N 1
ATOM 953 C CA . GLN A 1 120 ? -10.201 3.276 25.146 1.00 98.38 120 GLN A CA 1
ATOM 954 C C . GLN A 1 120 ? -11.315 2.274 25.455 1.00 98.38 120 GLN A C 1
ATOM 956 O O . GLN A 1 120 ? -12.189 2.583 26.265 1.00 98.38 120 GLN A O 1
ATOM 961 N N . ILE A 1 121 ? -11.287 1.088 24.842 1.00 98.25 121 ILE A N 1
ATOM 962 C CA . ILE A 1 121 ? -12.251 0.017 25.114 1.00 98.25 121 ILE A CA 1
ATOM 963 C C . ILE A 1 121 ? -12.145 -0.411 26.576 1.00 98.25 121 ILE A C 1
ATOM 965 O O . ILE A 1 121 ? -13.150 -0.364 27.280 1.00 98.25 121 ILE A O 1
ATOM 969 N N . LYS A 1 122 ? -10.935 -0.699 27.071 1.00 97.88 122 LYS A N 1
ATOM 970 C CA . LYS A 1 122 ? -10.714 -1.055 28.483 1.00 97.88 122 LYS A CA 1
ATOM 971 C C . LYS A 1 122 ? -11.206 0.024 29.444 1.00 97.88 122 LYS A C 1
ATOM 973 O O . LYS A 1 122 ? -11.800 -0.279 30.475 1.00 97.88 122 LYS A O 1
ATOM 978 N N . ALA A 1 123 ? -10.978 1.295 29.116 1.00 97.69 123 ALA A N 1
ATOM 979 C CA . ALA A 1 123 ? -11.467 2.403 29.929 1.00 97.69 123 ALA A CA 1
ATOM 980 C C . ALA A 1 123 ? -13.003 2.491 29.932 1.00 97.69 123 ALA A C 1
ATOM 982 O O . ALA A 1 123 ? -13.597 2.833 30.953 1.00 97.69 123 ALA A O 1
ATOM 983 N N . ILE A 1 124 ? -13.656 2.200 28.804 1.00 97.62 124 ILE A N 1
ATOM 984 C CA . ILE A 1 124 ? -15.120 2.143 28.714 1.00 97.62 124 ILE A CA 1
ATOM 985 C C . ILE A 1 124 ? -15.663 0.959 29.517 1.00 97.62 124 ILE A C 1
ATOM 987 O O . ILE A 1 124 ? -16.614 1.150 30.269 1.00 97.62 124 ILE A O 1
ATOM 991 N N . GLU A 1 125 ? -15.053 -0.221 29.398 1.00 97.56 125 GLU A N 1
ATOM 992 C CA . GLU A 1 125 ? -15.413 -1.418 30.168 1.00 97.56 125 GLU A CA 1
ATOM 993 C C . GLU A 1 125 ? -15.338 -1.144 31.671 1.00 97.56 125 GLU A C 1
ATOM 995 O O . GLU A 1 125 ? -16.331 -1.316 32.369 1.00 97.56 125 GLU A O 1
ATOM 1000 N N . ALA A 1 126 ? -14.222 -0.589 32.154 1.00 95.75 126 ALA A N 1
ATOM 1001 C CA . ALA A 1 126 ? -14.065 -0.247 33.567 1.00 95.75 126 ALA A CA 1
ATOM 1002 C C . ALA A 1 126 ? -15.126 0.754 34.058 1.00 95.75 126 ALA A C 1
ATOM 1004 O O . ALA A 1 126 ? -15.662 0.608 35.152 1.00 95.75 126 ALA A O 1
ATOM 1005 N N . ARG A 1 127 ? -15.465 1.764 33.243 1.00 95.38 127 ARG A N 1
ATOM 1006 C CA . ARG A 1 127 ? -16.507 2.746 33.591 1.00 95.38 127 ARG A CA 1
ATOM 1007 C C . ARG A 1 127 ? -17.908 2.148 33.567 1.00 95.38 127 ARG A C 1
ATOM 1009 O O . ARG A 1 127 ? -18.767 2.633 34.301 1.00 95.38 127 ARG A O 1
ATOM 1016 N N . LEU A 1 128 ? -18.168 1.179 32.694 1.00 95.12 128 LEU A N 1
ATOM 1017 C CA . LEU A 1 128 ? -19.435 0.453 32.656 1.00 95.12 128 LEU A CA 1
ATOM 1018 C C . LEU A 1 128 ? -19.575 -0.431 33.889 1.00 95.12 128 LEU A C 1
ATOM 1020 O O . LEU A 1 128 ? -20.609 -0.344 34.542 1.00 95.12 128 LEU A O 1
ATOM 1024 N N . ASP A 1 129 ? -18.538 -1.194 34.230 1.00 94.88 129 ASP A N 1
ATOM 1025 C CA . ASP A 1 129 ? -18.512 -2.029 35.432 1.00 94.88 129 ASP A CA 1
ATOM 1026 C C . ASP A 1 129 ? -18.717 -1.181 36.688 1.00 94.88 129 ASP A C 1
ATOM 1028 O O . ASP A 1 129 ? -19.626 -1.454 37.463 1.00 94.88 129 ASP A O 1
ATOM 1032 N N . GLU A 1 130 ? -17.958 -0.092 36.849 1.00 92.50 130 GLU A N 1
ATOM 1033 C CA . GLU A 1 130 ? -18.100 0.800 38.004 1.00 92.50 130 GLU A CA 1
ATOM 1034 C C . GLU A 1 130 ? -19.500 1.426 38.079 1.00 92.50 130 GLU A C 1
ATOM 1036 O O . GLU A 1 130 ? -20.101 1.461 39.151 1.00 92.50 130 GLU A O 1
ATOM 1041 N N . ASN A 1 131 ? -20.053 1.906 36.956 1.00 92.00 131 ASN A N 1
ATOM 1042 C CA . ASN A 1 131 ? -21.399 2.483 36.957 1.00 92.00 131 ASN A CA 1
ATOM 1043 C C . ASN A 1 131 ? -22.477 1.445 37.245 1.00 92.00 131 ASN A C 1
ATOM 1045 O O . ASN A 1 131 ? -23.457 1.799 37.896 1.00 92.00 131 ASN A O 1
ATOM 1049 N N . LEU A 1 132 ? -22.340 0.224 36.725 1.00 89.81 132 LEU A N 1
ATOM 1050 C CA . LEU A 1 132 ? -23.285 -0.852 36.989 1.00 89.81 132 LEU A CA 1
ATOM 1051 C C . LEU A 1 132 ? -23.235 -1.229 38.463 1.00 89.81 132 LEU A C 1
ATOM 1053 O O . LEU A 1 132 ? -24.279 -1.199 39.092 1.00 89.81 132 LEU A O 1
ATOM 1057 N N . ASP A 1 133 ? -22.053 -1.495 39.012 1.00 90.19 133 ASP A N 1
ATOM 1058 C CA . ASP A 1 133 ? -21.883 -1.911 40.406 1.00 90.19 133 ASP A CA 1
ATOM 1059 C C . ASP A 1 133 ? -22.409 -0.829 41.362 1.00 90.19 133 ASP A C 1
ATOM 1061 O O . ASP A 1 133 ? -23.337 -1.051 42.133 1.00 90.19 133 ASP A O 1
ATOM 1065 N N . THR A 1 134 ? -21.918 0.405 41.223 1.00 86.75 134 THR A N 1
ATOM 1066 C CA . THR A 1 134 ? -22.252 1.486 42.162 1.00 86.75 134 THR A CA 1
ATOM 1067 C C . THR A 1 134 ? -23.680 2.002 42.017 1.00 86.75 134 THR A C 1
ATOM 1069 O O . THR A 1 134 ? -24.362 2.172 43.028 1.00 86.75 134 THR A O 1
ATOM 1072 N N . ASN A 1 135 ? -24.166 2.274 40.798 1.00 84.88 135 ASN A N 1
ATOM 1073 C CA . ASN A 1 135 ? -25.522 2.807 40.644 1.00 84.88 135 ASN A CA 1
ATOM 1074 C C . ASN A 1 135 ? -26.576 1.729 40.844 1.00 84.88 135 ASN A C 1
ATOM 1076 O O . ASN A 1 135 ? -27.650 2.073 41.330 1.00 84.88 135 ASN A O 1
ATOM 1080 N N . LEU A 1 136 ? -26.339 0.473 40.443 1.00 84.19 136 LEU A N 1
ATOM 1081 C CA . LEU A 1 136 ? -27.336 -0.558 40.720 1.00 84.19 136 LEU A CA 1
ATOM 1082 C C . LEU A 1 136 ? -27.426 -0.781 42.218 1.00 84.19 136 LEU A C 1
ATOM 1084 O O . LEU A 1 136 ? -28.534 -0.649 42.720 1.00 84.19 136 LEU A O 1
ATOM 1088 N N . ASP A 1 137 ? -26.314 -1.014 42.920 1.00 85.19 137 ASP A N 1
ATOM 1089 C CA . ASP A 1 137 ? -26.366 -1.262 44.364 1.00 85.19 137 ASP A CA 1
ATOM 1090 C C . ASP A 1 137 ? -27.016 -0.098 45.107 1.00 85.19 137 ASP A C 1
ATOM 1092 O O . ASP A 1 137 ? -28.001 -0.306 45.802 1.00 85.19 137 ASP A O 1
ATOM 1096 N N . THR A 1 138 ? -26.549 1.136 44.902 1.00 84.25 138 THR A N 1
ATOM 1097 C CA . THR A 1 138 ? -27.082 2.288 45.653 1.00 84.25 138 THR A CA 1
ATOM 1098 C C . THR A 1 138 ? -28.554 2.563 45.358 1.00 84.25 138 THR A C 1
ATOM 1100 O O . THR A 1 138 ? -29.340 2.739 46.284 1.00 84.25 138 THR A O 1
ATOM 1103 N N . ASN A 1 139 ? -28.971 2.559 44.086 1.00 83.69 139 ASN A N 1
ATOM 1104 C CA . ASN A 1 139 ? -30.370 2.840 43.756 1.00 83.69 139 ASN A CA 1
ATOM 1105 C C . ASN A 1 139 ? -31.303 1.678 44.130 1.00 83.69 139 ASN A C 1
ATOM 1107 O O . ASN A 1 139 ? -32.465 1.920 44.471 1.00 83.69 139 ASN A O 1
ATOM 1111 N N . LEU A 1 140 ? -30.842 0.424 44.046 1.00 85.75 140 LEU A N 1
ATOM 1112 C CA . LEU A 1 140 ? -31.622 -0.717 44.526 1.00 85.75 140 LEU A CA 1
ATOM 1113 C C . LEU A 1 140 ? -31.777 -0.660 46.040 1.00 85.75 140 LEU A C 1
ATOM 1115 O O . LEU A 1 140 ? -32.912 -0.764 46.490 1.00 85.75 140 LEU A O 1
ATOM 1119 N N . ASP A 1 141 ? -30.692 -0.456 46.786 1.00 86.75 141 ASP A N 1
ATOM 1120 C CA . ASP A 1 141 ? -30.708 -0.415 48.251 1.00 86.75 141 ASP A CA 1
ATOM 1121 C C . ASP A 1 141 ? -31.619 0.716 48.746 1.00 86.75 141 ASP A C 1
ATOM 1123 O O . ASP A 1 141 ? -32.607 0.453 49.426 1.00 86.75 141 ASP A O 1
ATOM 1127 N N . ASP A 1 142 ? -31.416 1.948 48.264 1.00 86.94 142 ASP A N 1
ATOM 1128 C CA . ASP A 1 142 ? -32.218 3.107 48.677 1.00 86.94 142 ASP A CA 1
ATOM 1129 C C . ASP A 1 142 ? -33.711 2.946 48.334 1.00 86.94 142 ASP A C 1
ATOM 1131 O O . ASP A 1 142 ? -34.591 3.310 49.126 1.00 86.94 142 ASP A O 1
ATOM 1135 N N . SER A 1 143 ? -34.029 2.413 47.146 1.00 87.88 143 SER A N 1
ATOM 1136 C CA . SER A 1 143 ? -35.428 2.243 46.728 1.00 87.88 143 SER A CA 1
ATOM 1137 C C . SER A 1 143 ? -36.120 1.087 47.450 1.00 87.88 143 SER A C 1
ATOM 1139 O O . SER A 1 143 ? -37.302 1.199 47.799 1.00 87.88 143 SER A O 1
ATOM 1141 N N . LEU A 1 144 ? -35.403 -0.011 47.701 1.00 88.75 144 LEU A N 1
ATOM 1142 C CA . LEU A 1 144 ? -35.922 -1.153 48.443 1.00 88.75 144 LEU A CA 1
ATOM 1143 C C . LEU A 1 144 ? -36.116 -0.784 49.906 1.00 88.75 144 LEU A C 1
ATOM 1145 O O . LEU A 1 144 ? -37.211 -1.008 50.411 1.00 88.75 144 LEU A O 1
ATOM 1149 N N . ASP A 1 145 ? -35.134 -0.152 50.547 1.00 87.94 145 ASP A N 1
ATOM 1150 C CA . ASP A 1 145 ? -35.243 0.289 51.936 1.00 87.94 145 ASP A CA 1
ATOM 1151 C C . ASP A 1 145 ? -36.394 1.273 52.116 1.00 87.94 145 ASP A C 1
ATOM 1153 O O . ASP A 1 145 ? -37.227 1.086 53.002 1.00 87.94 145 ASP A O 1
ATOM 1157 N N . SER A 1 146 ? -36.512 2.274 51.239 1.00 86.75 146 SER A N 1
ATOM 1158 C CA . SER A 1 146 ? -37.595 3.259 51.332 1.00 86.75 146 SER A CA 1
ATOM 1159 C C . SER A 1 146 ? -38.969 2.615 51.131 1.00 86.75 146 SER A C 1
ATOM 1161 O O . SER A 1 146 ? -39.892 2.862 51.906 1.00 86.75 146 SER A O 1
ATOM 1163 N N . SER A 1 147 ? -39.121 1.764 50.110 1.00 88.31 147 SER A N 1
ATOM 1164 C CA . SER A 1 147 ? -40.408 1.116 49.824 1.00 88.31 147 SER A CA 1
ATOM 1165 C C . SER A 1 147 ? -40.797 0.072 50.873 1.00 88.31 147 SER A C 1
ATOM 1167 O O . SER A 1 147 ? -41.972 -0.021 51.236 1.00 88.31 147 SER A O 1
ATOM 1169 N N . LEU A 1 148 ? -39.828 -0.683 51.399 1.00 89.62 148 LEU A N 1
ATOM 1170 C CA . LEU A 1 148 ? -40.047 -1.625 52.492 1.00 89.62 148 LEU A CA 1
ATOM 1171 C C . LEU A 1 148 ? -40.380 -0.894 53.784 1.00 89.62 148 LEU A C 1
ATOM 1173 O O . LEU A 1 148 ? -41.314 -1.312 54.460 1.00 89.62 148 LEU A O 1
ATOM 1177 N N . TYR A 1 149 ? -39.660 0.176 54.124 1.00 87.88 149 TYR A N 1
ATOM 1178 C CA . TYR A 1 149 ? -39.904 0.947 55.340 1.00 87.88 149 TYR A CA 1
ATOM 1179 C C . TYR A 1 149 ? -41.298 1.577 55.345 1.00 87.88 149 TYR A C 1
ATOM 1181 O O . TYR A 1 149 ? -42.017 1.446 56.338 1.00 87.88 149 TYR A O 1
ATOM 1189 N N . GLU A 1 150 ? -41.705 2.196 54.233 1.00 84.94 150 GLU A N 1
ATOM 1190 C CA . GLU A 1 150 ? -43.056 2.746 54.063 1.00 84.94 150 GLU A CA 1
ATOM 1191 C C . GLU A 1 150 ? -44.116 1.646 54.180 1.00 84.94 150 GLU A C 1
ATOM 1193 O O . GLU A 1 150 ? -45.023 1.730 55.006 1.00 84.94 150 GLU A O 1
ATOM 1198 N N . SER A 1 151 ? -43.953 0.542 53.440 1.00 85.94 151 SER A N 1
ATOM 1199 C CA . SER A 1 151 ? -44.914 -0.563 53.493 1.00 85.94 151 SER A CA 1
ATOM 1200 C C . SER A 1 151 ? -44.993 -1.218 54.876 1.00 85.94 151 SER A C 1
ATOM 1202 O O . SER A 1 151 ? -46.080 -1.622 55.292 1.00 85.94 151 SER A O 1
ATOM 1204 N N . TYR A 1 152 ? -43.872 -1.370 55.585 1.00 87.94 152 TYR A N 1
ATOM 1205 C CA . TYR A 1 152 ? -43.861 -1.929 56.936 1.00 87.94 152 TYR A CA 1
ATOM 1206 C C . TYR A 1 152 ? -44.518 -0.984 57.934 1.00 87.94 152 TYR A C 1
ATOM 1208 O O . TYR A 1 152 ? -45.298 -1.448 58.767 1.00 87.94 152 TYR A O 1
ATOM 1216 N N . SER A 1 153 ? -44.220 0.312 57.850 1.00 84.62 153 SER A N 1
ATOM 1217 C CA . SER A 1 153 ? -44.797 1.321 58.740 1.00 84.62 153 SER A CA 1
ATOM 1218 C C . SER A 1 153 ? -46.313 1.381 58.578 1.00 84.62 153 SER A C 1
ATOM 1220 O O . SER A 1 153 ? -47.026 1.273 59.574 1.00 84.62 153 SER A O 1
ATOM 1222 N N . GLU A 1 154 ? -46.809 1.384 57.340 1.00 81.12 154 GLU A N 1
ATOM 1223 C CA . GLU A 1 154 ? -48.248 1.405 57.072 1.00 81.12 154 GLU A CA 1
ATOM 1224 C C . GLU A 1 154 ? -48.953 0.140 57.608 1.00 81.12 154 GLU A C 1
ATOM 1226 O O . GLU A 1 154 ? -50.033 0.206 58.198 1.00 81.12 154 GLU A O 1
ATOM 1231 N N . ILE A 1 155 ? -48.350 -1.044 57.431 1.00 85.12 155 ILE A N 1
ATOM 1232 C CA . ILE A 1 155 ? -48.975 -2.320 57.823 1.00 85.12 155 ILE A CA 1
ATOM 1233 C C . ILE A 1 155 ? -48.915 -2.565 59.333 1.00 85.12 155 ILE A C 1
ATOM 1235 O O . ILE A 1 155 ? -49.873 -3.108 59.889 1.00 85.12 155 ILE A O 1
ATOM 1239 N N . PHE A 1 156 ? -47.794 -2.248 59.980 1.00 78.56 156 PHE A N 1
ATOM 1240 C CA . PHE A 1 156 ? -47.515 -2.691 61.349 1.00 78.56 156 PHE A CA 1
ATOM 1241 C C . PHE A 1 156 ? -47.558 -1.585 62.396 1.00 78.56 156 PHE A C 1
ATOM 1243 O O . PHE A 1 156 ? -47.748 -1.913 63.567 1.00 78.56 156 PHE A O 1
ATOM 1250 N N . ASN A 1 157 ? -47.407 -0.321 62.006 1.00 82.31 157 ASN A N 1
ATOM 1251 C CA . ASN A 1 157 ? -47.519 0.794 62.939 1.00 82.31 157 ASN A CA 1
ATOM 1252 C C . ASN A 1 157 ? -48.869 1.476 62.756 1.00 82.31 157 ASN A C 1
ATOM 1254 O O . ASN A 1 157 ? -49.703 1.399 63.652 1.00 82.31 157 ASN A O 1
ATOM 1258 N N . ASP A 1 158 ? -49.120 2.036 61.574 1.00 81.19 158 ASP A N 1
ATOM 1259 C CA . ASP A 1 158 ? -50.239 2.961 61.384 1.00 81.19 158 ASP A CA 1
ATOM 1260 C C . ASP A 1 158 ? -51.591 2.242 61.464 1.00 81.19 158 ASP A C 1
ATOM 1262 O O . ASP A 1 158 ? -52.464 2.635 62.235 1.00 81.19 158 ASP A O 1
ATOM 1266 N N . ARG A 1 159 ? -51.758 1.124 60.742 1.00 81.06 159 ARG A N 1
ATOM 1267 C CA . ARG A 1 159 ? -53.014 0.352 60.779 1.00 81.06 159 ARG A CA 1
ATOM 1268 C C . ARG A 1 159 ? -53.348 -0.214 62.163 1.00 81.06 159 ARG A C 1
ATOM 1270 O O . ARG A 1 159 ? -54.512 -0.137 62.558 1.00 81.06 159 ARG A O 1
ATOM 1277 N N . PRO A 1 160 ? -52.408 -0.840 62.898 1.00 77.81 160 PRO A N 1
ATOM 1278 C CA . PRO A 1 160 ? -52.699 -1.325 64.236 1.00 77.81 160 PRO A CA 1
ATOM 1279 C C . PRO A 1 160 ? -52.972 -0.195 65.216 1.00 77.81 160 PRO A C 1
ATOM 1281 O O . PRO A 1 160 ? -53.895 -0.361 66.003 1.00 77.81 160 PRO A O 1
ATOM 1284 N N . ASP A 1 161 ? -52.227 0.913 65.154 1.00 79.25 161 ASP A N 1
ATOM 1285 C CA . ASP A 1 161 ? -52.427 2.072 66.032 1.00 79.25 161 ASP A CA 1
ATOM 1286 C C . ASP A 1 161 ? -53.830 2.652 65.845 1.00 79.25 161 ASP A C 1
ATOM 1288 O O . ASP A 1 161 ? -54.601 2.679 66.798 1.00 79.25 161 ASP A O 1
ATOM 1292 N N . GLU A 1 162 ? -54.230 2.935 64.602 1.00 74.06 162 GLU A N 1
ATOM 1293 C CA . GLU A 1 162 ? -55.577 3.425 64.279 1.00 74.06 162 GLU A CA 1
ATOM 1294 C C . GLU A 1 162 ? -56.664 2.431 64.730 1.00 74.06 162 GLU A C 1
ATOM 1296 O O . GLU A 1 162 ? -57.627 2.796 65.400 1.00 74.06 162 GLU A O 1
ATOM 1301 N N . SER A 1 163 ? -56.479 1.132 64.462 1.00 75.69 163 SER A N 1
ATOM 1302 C CA . SER A 1 163 ? -57.462 0.111 64.857 1.00 75.69 163 SER A CA 1
ATOM 1303 C C . SER A 1 163 ? -57.555 -0.120 66.372 1.00 75.69 163 SER A C 1
ATOM 1305 O O . SER A 1 163 ? -58.608 -0.517 66.884 1.00 75.69 163 SER A O 1
ATOM 1307 N N . LEU A 1 164 ? -56.444 0.058 67.092 1.00 76.56 164 LEU A N 1
ATOM 1308 C CA . LEU A 1 164 ? -56.382 -0.092 68.540 1.00 76.56 164 LEU A CA 1
ATOM 1309 C C . LEU A 1 164 ? -56.960 1.138 69.218 1.00 76.56 164 LEU A C 1
ATOM 1311 O O . LEU A 1 164 ? -57.701 0.952 70.179 1.00 76.56 164 LEU A O 1
ATOM 1315 N N . ASP A 1 165 ? -56.668 2.335 68.715 1.00 78.62 165 ASP A N 1
ATOM 1316 C CA . ASP A 1 165 ? -57.233 3.591 69.201 1.00 78.62 165 ASP A CA 1
ATOM 1317 C C . ASP A 1 165 ? -58.758 3.562 69.050 1.00 78.62 165 ASP A C 1
ATOM 1319 O O . ASP A 1 165 ? -59.474 3.614 70.049 1.00 78.62 165 ASP A O 1
ATOM 1323 N N . ASP A 1 166 ? -59.261 3.242 67.851 1.00 77.50 166 ASP A N 1
ATOM 1324 C CA . ASP A 1 166 ? -60.696 3.074 67.588 1.00 77.50 166 ASP A CA 1
ATOM 1325 C C . ASP A 1 166 ? -61.335 2.001 68.487 1.00 77.50 166 ASP A C 1
ATOM 1327 O O . ASP A 1 166 ? -62.426 2.175 69.047 1.00 77.50 166 ASP A O 1
ATOM 1331 N N . SER A 1 167 ? -60.675 0.846 68.649 1.00 77.75 167 SER A N 1
ATOM 1332 C CA . SER A 1 167 ? -61.209 -0.218 69.504 1.00 77.75 167 SER A CA 1
ATOM 1333 C C . SER A 1 167 ? -61.163 0.143 70.988 1.00 77.75 167 SER A C 1
ATOM 1335 O O . SER A 1 167 ? -61.957 -0.423 71.748 1.00 77.75 167 SER A O 1
ATOM 1337 N N . LEU A 1 168 ? -60.203 0.949 71.431 1.00 78.81 168 LEU A N 1
ATOM 1338 C CA . LEU A 1 168 ? -60.075 1.350 72.824 1.00 78.81 168 LEU A CA 1
ATOM 1339 C C . LEU A 1 168 ? -61.069 2.454 73.139 1.00 78.81 168 LEU A C 1
ATOM 1341 O O . LEU A 1 168 ? -61.783 2.291 74.123 1.00 78.81 168 LEU A O 1
ATOM 1345 N N . ASP A 1 169 ? -61.191 3.473 72.292 1.00 78.88 169 ASP A N 1
ATOM 1346 C CA . ASP A 1 169 ? -62.163 4.555 72.451 1.00 78.88 169 ASP A CA 1
ATOM 1347 C C . ASP A 1 169 ? -63.582 4.000 72.529 1.00 78.88 169 ASP A C 1
ATOM 1349 O O . ASP A 1 169 ? -64.280 4.229 73.515 1.00 78.88 169 ASP A O 1
ATOM 1353 N N . THR A 1 170 ? -63.975 3.147 71.579 1.00 73.12 170 THR A N 1
ATOM 1354 C CA . THR A 1 170 ? -65.312 2.525 71.587 1.00 73.12 170 THR A CA 1
ATOM 1355 C C . THR A 1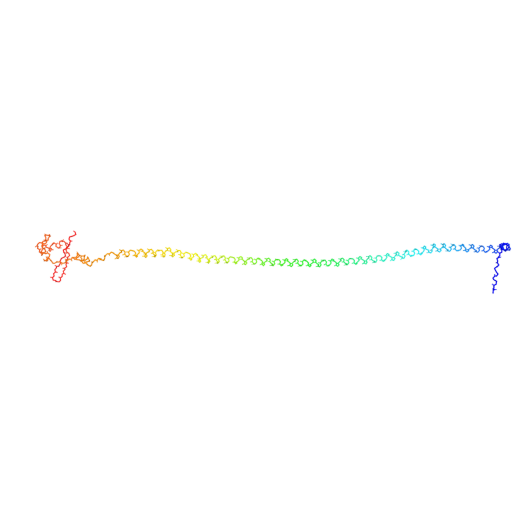 170 ? -65.574 1.690 72.842 1.00 73.12 170 THR A C 1
ATOM 1357 O O . THR A 1 170 ? -66.643 1.777 73.444 1.00 73.12 170 THR A O 1
ATOM 1360 N N . LYS A 1 171 ? -64.596 0.893 73.292 1.00 75.62 171 LYS A N 1
ATOM 1361 C CA . LYS A 1 171 ? -64.743 0.080 74.512 1.00 75.62 171 LYS A CA 1
ATOM 1362 C C . LYS A 1 171 ? -64.737 0.915 75.787 1.00 75.62 171 LYS A C 1
ATOM 1364 O O . LYS A 1 171 ? -65.362 0.503 76.769 1.00 75.62 171 LYS A O 1
ATOM 1369 N N . LEU A 1 172 ? -63.987 2.014 75.819 1.00 74.25 172 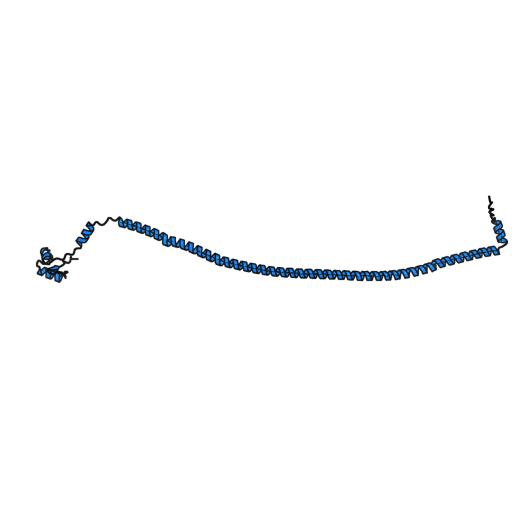LEU A N 1
ATOM 1370 C CA . LEU A 1 172 ? -63.928 2.901 76.973 1.00 74.25 172 LEU A CA 1
ATOM 1371 C C . LEU A 1 172 ? -65.244 3.664 77.107 1.00 74.25 172 LEU A C 1
ATOM 1373 O O . LEU A 1 172 ? -65.792 3.697 78.208 1.00 74.25 172 LEU A O 1
ATOM 1377 N N . ASP A 1 173 ? -65.770 4.183 75.997 1.00 74.06 173 ASP A N 1
ATOM 1378 C CA . ASP A 1 173 ? -67.045 4.902 75.930 1.00 74.06 173 ASP A CA 1
ATOM 1379 C C . ASP A 1 173 ? -68.195 3.989 76.395 1.00 74.06 173 ASP A C 1
ATOM 1381 O O . ASP A 1 173 ? -68.869 4.278 77.386 1.00 74.06 173 ASP A O 1
ATOM 1385 N N . ASP A 1 174 ? -68.280 2.771 75.842 1.00 69.94 174 ASP A N 1
ATOM 1386 C CA . ASP A 1 174 ? -69.248 1.740 76.255 1.00 69.94 174 ASP A CA 1
ATOM 1387 C C . ASP A 1 174 ? -69.128 1.328 77.736 1.00 69.94 174 ASP A C 1
ATOM 1389 O O . ASP A 1 174 ? -70.081 0.831 78.353 1.00 69.94 174 ASP A O 1
ATOM 1393 N N . SER A 1 175 ? -67.930 1.431 78.320 1.00 67.88 175 SER A N 1
ATOM 1394 C CA . SER A 1 175 ? -67.698 1.080 79.722 1.00 67.88 175 SER A CA 1
ATOM 1395 C C . SER A 1 175 ? -67.982 2.236 80.678 1.00 67.88 175 SER A C 1
ATOM 1397 O O . SER A 1 175 ? -68.294 1.966 81.841 1.00 67.88 175 SER A O 1
ATOM 1399 N N . LEU A 1 176 ? -67.843 3.482 80.228 1.00 65.44 176 LEU A N 1
ATOM 1400 C CA . LEU A 1 176 ? -68.089 4.689 81.016 1.00 65.44 176 LEU A CA 1
ATOM 1401 C C . LEU A 1 176 ? -69.565 5.105 80.983 1.00 65.44 176 LEU A C 1
ATOM 1403 O O . LEU A 1 176 ? -70.048 5.657 81.970 1.00 65.44 176 LEU A O 1
ATOM 1407 N N . ASP A 1 177 ? -70.296 4.736 79.929 1.00 62.88 177 ASP A N 1
ATOM 1408 C CA . ASP A 1 177 ? -71.747 4.940 79.808 1.00 62.88 177 ASP A CA 1
ATOM 1409 C C . ASP A 1 177 ? -72.591 3.944 80.623 1.00 62.88 177 ASP A C 1
ATOM 1411 O O . ASP A 1 177 ? -73.815 4.075 80.736 1.00 62.88 177 ASP A O 1
ATOM 1415 N N . LYS A 1 178 ? -71.960 2.953 81.262 1.00 61.50 178 LYS A N 1
ATOM 1416 C CA . LYS A 1 178 ? -72.637 2.121 82.265 1.00 61.50 178 LYS A CA 1
ATOM 1417 C C . LYS A 1 178 ? -72.829 2.953 83.529 1.00 61.50 178 LYS A C 1
ATOM 1419 O O . LYS A 1 178 ? -71.853 3.298 84.190 1.00 61.50 178 LYS A O 1
ATOM 1424 N N . GLU A 1 179 ? -74.094 3.252 83.840 1.00 59.66 179 GLU A N 1
ATOM 1425 C CA . GLU A 1 179 ? -74.538 4.097 84.959 1.00 59.66 179 GLU A CA 1
ATOM 1426 C C . GLU A 1 179 ? -73.635 3.992 86.205 1.00 59.66 179 GLU A C 1
ATOM 1428 O O . GLU A 1 179 ? -73.325 2.882 86.658 1.00 59.66 179 GLU A O 1
ATOM 1433 N N . PRO A 1 180 ? -73.230 5.127 86.810 1.00 61.50 180 PRO A N 1
ATOM 1434 C CA . PRO A 1 180 ? -72.372 5.102 87.980 1.00 61.50 180 PRO A CA 1
ATOM 1435 C C . PRO A 1 180 ? -73.078 4.363 89.117 1.00 61.50 180 PRO A C 1
ATOM 1437 O O . PRO A 1 180 ? -74.134 4.780 89.593 1.00 61.50 180 PRO A O 1
ATOM 1440 N N . VAL A 1 181 ? -72.458 3.272 89.574 1.00 62.16 181 VAL A N 1
ATOM 1441 C CA . VAL A 1 181 ? -72.889 2.508 90.751 1.00 62.16 181 VAL A CA 1
ATOM 1442 C C . VAL A 1 181 ? -73.099 3.487 91.907 1.00 62.16 181 VAL A C 1
ATOM 1444 O O . VAL A 1 181 ? -72.155 4.137 92.368 1.00 62.16 181 VAL A O 1
ATOM 1447 N N . THR A 1 182 ? -74.342 3.632 92.363 1.00 68.56 182 THR A N 1
ATOM 1448 C CA . THR A 1 182 ? -74.689 4.654 93.351 1.00 68.56 182 THR A CA 1
ATOM 1449 C C . THR A 1 182 ? -74.017 4.354 94.693 1.00 68.56 182 THR A C 1
ATOM 1451 O O . THR A 1 182 ? -73.815 3.201 95.090 1.00 68.56 182 THR A O 1
ATOM 1454 N N . LEU A 1 183 ? -73.670 5.407 95.444 1.00 64.00 183 LEU A N 1
ATOM 1455 C CA . LEU A 1 183 ? -73.087 5.277 96.789 1.00 64.00 183 LEU A CA 1
ATOM 1456 C C . LEU A 1 183 ? -73.971 4.429 97.721 1.00 64.00 183 LEU A C 1
ATOM 1458 O O . LEU A 1 183 ? -73.463 3.756 98.619 1.00 64.00 183 LEU A O 1
ATOM 1462 N N . GLU A 1 184 ? -75.281 4.418 97.481 1.00 66.44 184 GLU A N 1
ATOM 1463 C CA . GLU A 1 184 ? -76.263 3.607 98.201 1.00 66.44 184 GLU A CA 1
ATOM 1464 C C . GLU A 1 184 ? -76.049 2.106 97.978 1.00 66.44 184 GLU A C 1
ATOM 1466 O O . GLU A 1 184 ? -76.063 1.338 98.945 1.00 66.44 184 GLU A O 1
ATOM 1471 N N . GLU A 1 185 ? -75.742 1.684 96.751 1.00 65.44 185 GLU A N 1
ATOM 1472 C CA . GLU A 1 185 ? -75.454 0.286 96.432 1.00 65.44 185 GLU A CA 1
ATOM 1473 C C . GLU A 1 185 ? -74.128 -0.181 97.062 1.00 65.44 185 GLU A C 1
ATOM 1475 O O . GLU A 1 185 ? -74.029 -1.283 97.615 1.00 65.44 185 GLU A O 1
ATOM 1480 N N . ILE A 1 186 ? -73.119 0.697 97.087 1.00 65.56 186 ILE A N 1
ATOM 1481 C CA . ILE A 1 186 ? -71.823 0.440 97.740 1.00 65.56 186 ILE A CA 1
ATOM 1482 C C . ILE A 1 186 ? -71.990 0.307 99.263 1.00 65.56 186 ILE A C 1
ATOM 1484 O O . ILE A 1 186 ? -71.386 -0.571 99.893 1.00 65.56 186 ILE A O 1
ATOM 1488 N N . ILE A 1 187 ? -72.825 1.153 99.874 1.00 64.69 187 ILE A N 1
ATOM 1489 C CA . ILE A 1 187 ? -73.116 1.107 101.313 1.00 64.69 187 ILE A CA 1
ATOM 1490 C C . ILE A 1 187 ? -73.896 -0.166 101.671 1.00 64.69 187 ILE A C 1
ATOM 1492 O O . ILE A 1 187 ? -73.591 -0.788 102.695 1.00 64.69 187 ILE A O 1
ATOM 1496 N N . LEU A 1 188 ? -74.838 -0.606 100.829 1.00 63.44 188 LEU A N 1
ATOM 1497 C CA . LEU A 1 188 ? -75.589 -1.848 101.041 1.00 63.44 188 LEU A CA 1
ATOM 1498 C C . LEU A 1 188 ? -74.668 -3.079 101.010 1.00 63.44 188 LEU A C 1
ATOM 1500 O O . LEU A 1 188 ? -74.713 -3.908 101.925 1.00 63.44 188 LEU A O 1
ATOM 1504 N N . ARG A 1 189 ? -73.760 -3.152 100.024 1.00 61.72 189 ARG A N 1
ATOM 1505 C CA . ARG A 1 189 ? -72.769 -4.238 99.904 1.00 61.72 189 ARG A CA 1
ATOM 1506 C C . ARG A 1 189 ? -71.802 -4.272 101.092 1.00 61.72 189 ARG A C 1
ATOM 1508 O O . ARG A 1 189 ? -71.515 -5.344 101.615 1.00 61.72 189 ARG A O 1
ATOM 1515 N N . LYS A 1 190 ? -71.357 -3.113 101.596 1.00 58.88 190 LYS A N 1
ATOM 1516 C CA . LYS A 1 190 ? -70.493 -3.047 102.794 1.00 58.88 190 LYS A CA 1
ATOM 1517 C C . LYS A 1 190 ? -71.213 -3.425 104.092 1.00 58.88 190 LYS A C 1
ATOM 1519 O O . LYS A 1 190 ? -70.579 -3.964 104.998 1.00 58.88 190 LYS A O 1
ATOM 1524 N N . LYS A 1 191 ? -72.517 -3.152 104.219 1.00 56.84 191 LYS A N 1
ATOM 1525 C CA . LYS A 1 191 ? -73.287 -3.483 105.432 1.00 56.84 191 LYS A CA 1
ATOM 1526 C C . LYS A 1 191 ? -73.587 -4.984 105.538 1.00 56.84 191 LYS A C 1
ATOM 1528 O O . LYS A 1 191 ? -73.623 -5.492 106.653 1.00 56.84 191 LYS A O 1
ATOM 1533 N N . ALA A 1 192 ? -73.713 -5.682 104.408 1.00 54.72 192 ALA A N 1
ATOM 1534 C CA . ALA A 1 192 ? -73.927 -7.130 104.350 1.00 54.72 192 ALA A CA 1
ATOM 1535 C C . ALA A 1 192 ? -72.704 -7.974 104.776 1.00 54.72 192 ALA A C 1
ATOM 1537 O O . ALA A 1 192 ? -72.864 -9.142 105.110 1.00 54.72 192 ALA A O 1
ATOM 1538 N N . ILE A 1 193 ? -71.495 -7.393 104.803 1.00 56.44 193 ILE A N 1
ATOM 1539 C CA . ILE A 1 193 ? -70.230 -8.120 105.046 1.00 56.44 193 ILE A CA 1
ATOM 1540 C C . ILE A 1 193 ? -69.714 -7.947 106.494 1.00 56.44 193 ILE A C 1
ATOM 1542 O O . ILE A 1 193 ? -68.703 -8.531 106.876 1.00 56.44 193 ILE A O 1
ATOM 1546 N N . ARG A 1 194 ? -70.391 -7.174 107.361 1.00 53.91 194 ARG A N 1
ATOM 1547 C CA . ARG A 1 194 ? -69.933 -7.012 108.756 1.00 53.91 194 ARG A CA 1
ATOM 1548 C C . ARG A 1 194 ? -70.234 -8.244 109.614 1.00 53.91 194 ARG A C 1
ATOM 1550 O O . ARG A 1 194 ? -71.302 -8.389 110.194 1.00 53.91 194 ARG A O 1
ATOM 1557 N N . GLU A 1 195 ? -69.220 -9.083 109.739 1.00 59.34 195 GLU A N 1
ATOM 1558 C CA . GLU A 1 195 ? -69.043 -10.098 110.771 1.00 59.34 195 GLU A CA 1
ATOM 1559 C C . GLU A 1 195 ? -68.884 -9.452 112.168 1.00 59.34 195 GLU A C 1
ATOM 1561 O O . GLU A 1 195 ? -67.812 -8.963 112.535 1.00 59.34 195 GLU A O 1
ATOM 1566 N N . GLU A 1 196 ? -69.964 -9.395 112.955 1.00 65.00 196 GLU A N 1
ATOM 1567 C CA . GLU A 1 196 ? -69.961 -8.759 114.281 1.00 65.00 196 GLU A CA 1
ATOM 1568 C C . GLU A 1 196 ? -69.467 -9.692 115.404 1.00 65.00 196 GLU A C 1
ATOM 1570 O O . GLU A 1 196 ? -69.943 -10.813 115.586 1.00 65.00 196 GLU A O 1
ATOM 1575 N N . TRP A 1 197 ? -68.532 -9.183 116.212 1.00 70.25 197 TRP A N 1
ATOM 1576 C CA . TRP A 1 197 ? -68.034 -9.812 117.438 1.00 70.25 197 TRP A CA 1
ATOM 1577 C C . TRP A 1 197 ? -68.994 -9.530 118.600 1.00 70.25 197 TRP A C 1
ATOM 1579 O O . TRP A 1 197 ? -69.182 -8.370 118.962 1.00 70.25 197 TRP A O 1
ATOM 1589 N N . GLN A 1 198 ? -69.578 -10.568 119.206 1.00 73.12 198 GLN A N 1
ATOM 1590 C CA . GLN A 1 198 ? -70.614 -10.432 120.241 1.00 73.12 198 GLN A CA 1
ATOM 1591 C C . GLN A 1 198 ? -70.233 -11.181 121.524 1.00 73.12 198 GLN A C 1
ATOM 1593 O O . GLN A 1 198 ? -69.601 -12.234 121.500 1.00 73.12 198 GLN A O 1
ATOM 1598 N N . THR A 1 199 ? -70.601 -10.669 122.694 1.00 76.31 199 THR A N 1
ATOM 1599 C CA . THR A 1 199 ? -70.354 -11.368 123.967 1.00 76.31 199 THR A CA 1
ATOM 1600 C C . THR A 1 199 ? -71.349 -12.513 124.185 1.00 76.31 199 THR A C 1
ATOM 1602 O O . THR A 1 199 ? -72.484 -12.468 123.722 1.00 76.31 199 THR A O 1
ATOM 1605 N N . LEU A 1 200 ? -70.982 -13.535 124.973 1.00 72.62 200 LEU A N 1
ATOM 1606 C CA . LEU A 1 200 ? -71.890 -14.664 125.263 1.00 72.62 200 LEU A CA 1
ATOM 1607 C C . LEU A 1 200 ? -73.219 -14.231 125.914 1.00 72.62 200 LEU A C 1
ATOM 1609 O O . LEU A 1 200 ? -74.221 -14.925 125.762 1.00 72.62 200 LEU A O 1
ATOM 1613 N N . LYS A 1 201 ? -73.239 -13.094 126.625 1.00 70.88 201 LYS A N 1
ATOM 1614 C CA . LYS A 1 201 ? -74.467 -12.511 127.187 1.00 70.88 201 LYS A CA 1
ATOM 1615 C C . LYS A 1 201 ? -75.355 -11.894 126.104 1.00 70.88 201 LYS A C 1
ATOM 1617 O O . LYS A 1 201 ? -76.560 -12.112 126.139 1.00 70.88 201 LYS A O 1
ATOM 1622 N N . GLU A 1 202 ? -74.773 -11.179 125.143 1.00 71.44 202 GLU A N 1
ATOM 1623 C CA . GLU A 1 202 ? -75.505 -10.614 124.000 1.00 71.44 202 GLU A CA 1
ATOM 1624 C C . GLU A 1 202 ? -76.057 -11.723 123.097 1.00 71.44 202 GLU A C 1
ATOM 1626 O O . GLU A 1 202 ? -77.219 -11.672 122.705 1.00 71.44 202 GLU A O 1
ATOM 1631 N N . ILE A 1 203 ? -75.272 -12.779 122.857 1.00 71.06 203 ILE A N 1
ATOM 1632 C CA . ILE A 1 203 ? -75.703 -13.953 122.083 1.00 71.06 203 ILE A CA 1
ATOM 1633 C C . ILE A 1 203 ? -76.856 -14.682 122.789 1.00 71.06 203 ILE A C 1
ATOM 1635 O O . ILE A 1 203 ? -77.824 -15.084 122.143 1.00 71.06 203 ILE A O 1
ATOM 1639 N N . LEU A 1 204 ? -76.795 -14.823 124.118 1.00 71.94 204 LEU A N 1
ATOM 1640 C CA . LEU A 1 204 ? -77.888 -15.414 124.893 1.00 71.94 204 LEU A CA 1
ATOM 1641 C C . LEU A 1 204 ? -79.150 -14.534 124.870 1.00 71.94 204 LEU A C 1
ATOM 1643 O O . LEU A 1 204 ? -80.258 -15.056 124.760 1.00 71.94 204 LEU A O 1
ATOM 1647 N N . GLY A 1 205 ? -78.981 -13.209 124.928 1.00 67.19 205 GLY A N 1
ATOM 1648 C CA . GLY A 1 205 ? -80.070 -12.232 124.857 1.00 67.19 205 GLY A CA 1
ATOM 1649 C C . GLY A 1 205 ? -80.828 -12.229 123.525 1.00 67.19 205 GLY A C 1
ATOM 1650 O O . GLY A 1 205 ? -81.994 -11.848 123.500 1.00 67.19 205 GLY A O 1
ATOM 1651 N N . GLN A 1 206 ? -80.220 -12.719 122.437 1.00 69.31 206 GLN A N 1
ATOM 1652 C CA . GLN A 1 206 ? -80.883 -12.854 121.132 1.00 69.31 206 GLN A CA 1
ATOM 1653 C C . GLN A 1 206 ? -81.930 -13.978 121.078 1.00 69.31 206 GLN A C 1
ATOM 1655 O O . GLN A 1 206 ? -82.687 -14.045 120.113 1.00 69.31 206 GLN A O 1
ATOM 1660 N N . GLY A 1 207 ? -81.974 -14.885 122.064 1.00 62.12 207 GLY A N 1
ATOM 1661 C CA . GLY A 1 207 ? -83.038 -15.891 122.176 1.00 62.12 207 GLY A CA 1
ATOM 1662 C C . GLY A 1 207 ? -83.189 -16.838 120.972 1.00 62.12 207 GLY A C 1
ATOM 1663 O O . GLY A 1 207 ? -84.279 -17.372 120.760 1.00 62.12 207 GLY A O 1
ATOM 1664 N N . ARG A 1 208 ? -82.131 -17.053 120.171 1.00 69.06 208 ARG A N 1
ATOM 1665 C CA . ARG A 1 208 ? -82.174 -17.924 118.980 1.00 69.06 208 ARG A CA 1
ATOM 1666 C C . ARG A 1 208 ? -82.521 -19.362 119.376 1.00 69.06 208 ARG A C 1
ATOM 1668 O O . ARG A 1 208 ? -81.927 -19.909 120.304 1.00 69.06 208 ARG A O 1
ATOM 1675 N N . LYS A 1 209 ? -83.451 -19.992 118.648 1.00 64.25 209 LYS A N 1
ATOM 1676 C CA . LYS A 1 209 ? -83.941 -21.355 118.943 1.00 64.25 209 LYS A CA 1
ATOM 1677 C C . LYS A 1 209 ? -82.838 -22.420 118.913 1.00 64.25 209 LYS A C 1
ATOM 1679 O O . LYS A 1 209 ? -82.922 -23.389 119.662 1.00 64.25 209 LYS A O 1
ATOM 1684 N N . ASP A 1 210 ? -81.797 -22.199 118.116 1.00 68.88 210 ASP A N 1
ATOM 1685 C CA . ASP A 1 210 ? -80.764 -23.199 117.814 1.00 68.88 210 ASP A CA 1
ATOM 1686 C C . ASP A 1 210 ? -79.548 -23.101 118.752 1.00 68.88 210 ASP A C 1
ATOM 1688 O O . ASP A 1 210 ? -78.556 -23.828 118.605 1.00 68.88 210 ASP A O 1
ATOM 1692 N N . LEU A 1 211 ? -79.596 -22.185 119.726 1.00 74.12 211 LEU A N 1
ATOM 1693 C CA . LEU A 1 211 ? -78.515 -21.920 120.666 1.00 74.12 211 LEU A CA 1
ATOM 1694 C C . LEU A 1 211 ? -78.888 -22.335 122.100 1.00 74.12 211 LEU A C 1
ATOM 1696 O O . LEU A 1 211 ? -80.044 -22.220 122.510 1.00 74.12 211 LEU A O 1
ATOM 1700 N N . PRO A 1 212 ? -77.920 -22.822 122.898 1.00 73.69 212 PRO A N 1
ATOM 1701 C CA . PRO A 1 212 ? -78.170 -23.187 124.286 1.00 73.69 212 PRO A CA 1
ATOM 1702 C C . PRO A 1 212 ? -78.668 -21.992 125.105 1.00 73.69 212 PRO A C 1
ATOM 1704 O O . PRO A 1 212 ? -78.076 -20.918 125.076 1.00 73.69 212 PRO A O 1
ATOM 1707 N N . LYS A 1 213 ? -79.713 -22.201 125.909 1.00 76.56 213 LYS A N 1
ATOM 1708 C CA . LYS A 1 213 ? -80.343 -21.151 126.734 1.00 76.56 213 LYS A CA 1
ATOM 1709 C C . LYS A 1 213 ? -79.572 -20.809 128.018 1.00 76.56 213 LYS A C 1
ATOM 1711 O O . LYS A 1 213 ? -80.120 -20.187 128.922 1.00 76.56 213 LYS A O 1
ATOM 1716 N N . SER A 1 214 ? -78.308 -21.213 128.123 1.00 76.50 214 SER A N 1
ATOM 1717 C CA . SER A 1 214 ? -77.434 -20.863 129.242 1.00 76.50 214 SER A CA 1
ATOM 1718 C C . SER A 1 214 ? -76.056 -20.445 128.738 1.00 76.50 214 SER A C 1
ATOM 1720 O O . SER A 1 214 ? -75.565 -20.967 127.736 1.00 76.50 214 SER A O 1
ATOM 1722 N N . ILE A 1 215 ? -75.413 -19.517 129.455 1.00 75.00 215 ILE A N 1
ATOM 1723 C CA . ILE A 1 215 ? -74.072 -19.005 129.119 1.00 75.00 215 ILE A CA 1
ATOM 1724 C C . ILE A 1 215 ? -73.054 -20.153 129.065 1.00 75.00 215 ILE A C 1
ATOM 1726 O O . ILE A 1 215 ? -72.240 -20.220 128.146 1.00 75.00 215 ILE A O 1
ATOM 1730 N N . GLU A 1 216 ? -73.138 -21.091 130.010 1.00 75.06 216 GLU A N 1
ATOM 1731 C CA . GLU A 1 216 ? -72.262 -22.265 130.073 1.00 75.06 216 GLU A CA 1
ATOM 1732 C C . GLU A 1 216 ? -72.478 -23.197 128.867 1.00 75.06 216 GLU A C 1
ATOM 1734 O O . GLU A 1 216 ? -71.525 -23.731 128.296 1.00 75.06 216 GLU A O 1
ATOM 1739 N N . GLY A 1 217 ? -73.734 -23.353 128.432 1.00 77.75 217 GLY A N 1
ATOM 1740 C CA . GLY A 1 217 ? -74.089 -24.123 127.243 1.00 77.75 217 GLY A CA 1
ATOM 1741 C C . GLY A 1 217 ? -73.560 -23.483 125.959 1.00 77.75 217 GLY A C 1
ATOM 1742 O O . GLY A 1 217 ? -72.959 -24.175 125.137 1.00 77.75 217 GLY A O 1
ATOM 1743 N N . LEU A 1 218 ? -73.725 -22.164 125.813 1.00 78.81 218 LEU A N 1
ATOM 1744 C CA . LEU A 1 218 ? -73.191 -21.381 124.694 1.00 78.81 218 LEU A CA 1
ATOM 1745 C C . LEU A 1 218 ? -71.666 -21.447 124.643 1.00 78.81 218 LEU A C 1
ATOM 1747 O O . LEU A 1 218 ? -71.107 -21.681 123.580 1.00 78.81 218 LEU A O 1
ATOM 1751 N N . ARG A 1 219 ? -70.992 -21.336 125.792 1.00 76.88 219 ARG A N 1
ATOM 1752 C CA . ARG A 1 219 ? -69.532 -21.460 125.887 1.00 76.88 219 ARG A CA 1
ATOM 1753 C C . ARG A 1 219 ? -69.049 -22.838 125.437 1.00 76.88 219 ARG A C 1
ATOM 1755 O O . ARG A 1 219 ? -68.091 -22.931 124.676 1.00 76.88 219 ARG A O 1
ATOM 1762 N N . LYS A 1 220 ? -69.726 -23.911 125.861 1.00 79.00 220 LYS A N 1
ATOM 1763 C CA . LYS A 1 220 ? -69.414 -25.277 125.411 1.00 79.00 220 LYS A CA 1
ATOM 1764 C C . LYS A 1 220 ? -69.686 -25.469 123.920 1.00 79.00 220 LYS A C 1
ATOM 1766 O O . LYS A 1 220 ? -68.927 -26.176 123.268 1.00 79.00 220 LYS A O 1
ATOM 1771 N N . LYS A 1 221 ? -70.752 -24.873 123.377 1.00 79.56 221 LYS A N 1
ATOM 1772 C CA . LYS A 1 221 ? -71.050 -24.921 121.936 1.00 79.56 221 LYS A CA 1
ATOM 1773 C C . LYS A 1 221 ? -70.002 -24.153 121.127 1.00 79.56 221 LYS A C 1
ATOM 1775 O O . LYS A 1 221 ? -69.453 -24.727 120.201 1.00 79.56 221 LYS A O 1
ATOM 1780 N N . ALA A 1 222 ? -69.631 -22.950 121.560 1.00 76.00 222 ALA A N 1
ATOM 1781 C CA . ALA A 1 222 ? -68.590 -22.140 120.937 1.00 76.00 222 ALA A CA 1
ATOM 1782 C C . ALA A 1 222 ? -67.224 -22.846 120.912 1.00 76.00 222 ALA A C 1
ATOM 1784 O O . ALA A 1 222 ? -66.536 -22.803 119.903 1.00 76.00 222 ALA A O 1
ATOM 1785 N N . ILE A 1 223 ? -66.841 -23.543 121.989 1.00 77.69 223 ILE A N 1
ATOM 1786 C CA . ILE A 1 223 ? -65.601 -24.342 122.013 1.00 77.69 223 ILE A CA 1
ATOM 1787 C C . ILE A 1 223 ? -65.709 -25.554 121.081 1.00 77.69 223 ILE A C 1
ATOM 1789 O O . ILE A 1 223 ? -64.776 -25.842 120.342 1.00 77.69 223 ILE A O 1
ATOM 1793 N N . ARG A 1 224 ? -66.846 -26.258 121.105 1.00 78.44 224 ARG A N 1
ATOM 1794 C CA . ARG A 1 224 ? -67.079 -27.455 120.283 1.00 78.44 224 ARG A CA 1
ATOM 1795 C C . ARG A 1 224 ? -67.071 -27.149 118.788 1.00 78.44 224 ARG A C 1
ATOM 1797 O O . ARG A 1 224 ? -66.560 -27.942 118.013 1.00 78.44 224 ARG A O 1
ATOM 1804 N N . GLU A 1 225 ? -67.654 -26.021 118.405 1.00 75.06 225 GLU A N 1
ATOM 1805 C CA . GLU A 1 225 ? -67.743 -25.559 117.017 1.00 75.06 225 GLU A CA 1
ATOM 1806 C C . GLU A 1 225 ? -66.581 -24.630 116.632 1.00 75.06 225 GLU A C 1
ATOM 1808 O O . GLU A 1 225 ? -66.569 -24.093 115.531 1.00 75.06 225 GLU A O 1
ATOM 1813 N N . GLY A 1 226 ? -65.605 -24.429 117.527 1.00 72.88 226 GLY A N 1
ATOM 1814 C CA . GLY A 1 226 ? -64.398 -23.651 117.245 1.00 72.88 226 GLY A CA 1
ATOM 1815 C C . GLY A 1 226 ? -64.663 -22.189 116.880 1.00 72.88 226 GLY A C 1
ATOM 1816 O O . GLY A 1 226 ? -63.980 -21.645 116.017 1.00 72.88 226 GLY A O 1
ATOM 1817 N N . TRP A 1 227 ? -65.660 -21.550 117.497 1.00 78.38 227 TRP A N 1
ATOM 1818 C CA . TRP A 1 227 ? -66.027 -20.170 117.176 1.00 78.38 227 TRP A CA 1
ATOM 1819 C C . TRP A 1 227 ? -64.837 -19.223 117.395 1.00 78.38 227 TRP A C 1
ATOM 1821 O O . TRP A 1 227 ? -64.204 -19.294 118.460 1.00 78.38 227 TRP A O 1
ATOM 1831 N N . PRO A 1 228 ? -64.551 -18.306 116.448 1.00 75.69 228 PRO A N 1
ATOM 1832 C CA . PRO A 1 228 ? -63.507 -17.310 116.624 1.00 75.69 228 PRO A CA 1
ATOM 1833 C C . PRO A 1 228 ? -63.762 -16.523 117.905 1.00 75.69 228 PRO A C 1
ATOM 1835 O O . PRO A 1 228 ? -64.864 -16.018 118.140 1.00 75.69 228 PRO A O 1
ATOM 1838 N N . ARG A 1 229 ? -62.739 -16.442 118.757 1.00 74.06 229 ARG A N 1
ATOM 1839 C CA . ARG A 1 229 ? -62.807 -15.751 120.043 1.00 74.06 229 ARG A CA 1
ATOM 1840 C C . ARG A 1 229 ? -61.797 -14.619 120.074 1.00 74.06 229 ARG A C 1
ATOM 1842 O O . ARG A 1 229 ? -60.617 -14.820 119.803 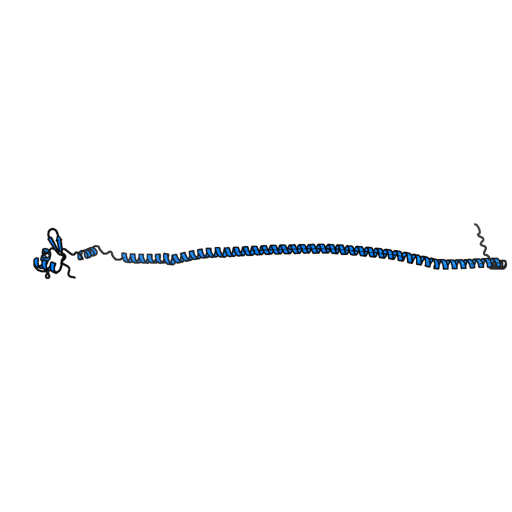1.00 74.06 229 ARG A O 1
ATOM 1849 N N . ARG A 1 230 ? -62.270 -13.446 120.477 1.00 75.94 230 ARG A N 1
ATOM 1850 C CA . ARG A 1 230 ? -61.466 -12.248 120.673 1.00 75.94 230 ARG A CA 1
ATOM 1851 C C . ARG A 1 230 ? -61.494 -11.886 122.145 1.00 75.94 230 ARG A C 1
ATOM 1853 O O . ARG A 1 230 ? -62.544 -11.570 122.709 1.00 75.94 230 ARG A O 1
ATOM 1860 N N . ASP A 1 231 ? -60.327 -11.948 122.766 1.00 72.19 231 ASP A N 1
ATOM 1861 C CA . ASP A 1 231 ? -60.144 -11.499 124.137 1.00 72.19 231 ASP A CA 1
ATOM 1862 C C . ASP A 1 231 ? -59.843 -9.996 124.112 1.00 72.19 231 ASP A C 1
ATOM 1864 O O . ASP A 1 231 ? -58.862 -9.552 123.519 1.00 72.19 231 ASP A O 1
ATOM 1868 N N . ARG A 1 232 ? -60.728 -9.199 124.715 1.00 69.44 232 ARG A N 1
ATOM 1869 C CA . ARG A 1 232 ? -60.478 -7.788 125.020 1.00 69.44 232 ARG A CA 1
ATOM 1870 C C . ARG A 1 232 ? -60.227 -7.646 126.513 1.00 69.44 232 ARG A C 1
ATOM 1872 O O . ARG A 1 232 ? -60.703 -8.461 127.300 1.00 69.44 232 ARG A O 1
ATOM 1879 N N . GLU A 1 233 ? -59.549 -6.566 126.881 1.00 56.56 233 GLU A N 1
ATOM 1880 C CA . GLU A 1 233 ? -59.039 -6.263 128.226 1.00 56.56 233 GLU A CA 1
ATOM 1881 C C . GLU A 1 233 ? -60.046 -6.524 129.366 1.00 56.56 233 GLU A C 1
ATOM 1883 O O . GLU A 1 233 ? -59.647 -6.953 130.439 1.00 56.56 233 GLU A O 1
ATOM 1888 N N . ASN A 1 234 ? -61.357 -6.383 129.106 1.00 61.31 234 ASN A N 1
ATOM 1889 C CA . ASN A 1 234 ? -62.420 -6.588 130.099 1.00 61.31 234 ASN A CA 1
ATOM 1890 C C . ASN A 1 234 ? -63.568 -7.530 129.673 1.00 61.31 234 ASN A C 1
ATOM 1892 O O . ASN A 1 234 ? -64.551 -7.662 130.405 1.00 61.31 234 ASN A O 1
ATOM 1896 N N . ARG A 1 235 ? -63.506 -8.185 128.500 1.00 71.06 235 ARG A N 1
ATOM 1897 C CA . ARG A 1 235 ? -64.567 -9.112 128.041 1.00 71.06 235 ARG A CA 1
ATOM 1898 C C . ARG A 1 235 ? -64.120 -10.050 126.923 1.00 71.06 235 ARG A C 1
ATOM 1900 O O . ARG A 1 235 ? -63.234 -9.736 126.136 1.00 71.06 235 ARG A O 1
ATOM 1907 N N . LYS A 1 236 ? -64.798 -11.195 126.834 1.00 75.31 236 LYS A N 1
ATOM 1908 C CA . LYS A 1 236 ? -64.571 -12.221 125.809 1.00 75.31 236 LYS A CA 1
ATOM 1909 C C . LYS A 1 236 ? -65.696 -12.150 124.783 1.00 75.31 236 LYS A C 1
ATOM 1911 O O . LYS A 1 236 ? -66.852 -12.414 125.126 1.00 75.31 236 LYS A O 1
ATOM 1916 N N . GLU A 1 237 ? -65.352 -11.764 123.563 1.00 77.94 237 GLU A N 1
ATOM 1917 C CA . GLU A 1 237 ? -66.268 -11.689 122.425 1.00 77.94 237 GLU A CA 1
ATOM 1918 C C . GLU A 1 237 ? -66.079 -12.934 121.549 1.00 77.94 237 GLU A C 1
ATOM 1920 O O . GLU A 1 237 ? -64.966 -13.432 121.377 1.00 77.94 237 GLU A O 1
ATOM 1925 N N . TYR A 1 238 ? -67.177 -13.446 121.016 1.00 73.69 238 TYR A N 1
ATOM 1926 C CA . TYR A 1 238 ? -67.227 -14.586 120.118 1.00 73.69 238 TYR A CA 1
ATOM 1927 C C . TYR A 1 238 ? -67.935 -14.147 118.845 1.00 73.69 238 TYR A C 1
ATOM 1929 O O . TYR A 1 238 ? -68.946 -13.444 118.887 1.00 73.69 238 TYR A O 1
ATOM 1937 N N . GLN A 1 239 ? -67.400 -14.559 117.711 1.00 74.25 239 GLN A N 1
ATOM 1938 C CA . GLN A 1 239 ? -68.071 -14.400 116.436 1.00 74.25 239 GLN A CA 1
ATOM 1939 C C . GLN A 1 239 ? -68.933 -15.641 116.215 1.00 74.25 239 GLN A C 1
ATOM 1941 O O . GLN A 1 239 ? -68.412 -16.754 116.264 1.00 74.25 239 GLN A O 1
ATOM 1946 N N . ILE A 1 240 ? -70.243 -15.470 116.012 1.00 67.88 240 ILE A N 1
ATOM 1947 C CA . ILE A 1 240 ? -71.097 -16.589 115.598 1.00 67.88 240 ILE A CA 1
ATOM 1948 C C . ILE A 1 240 ? -70.722 -16.884 114.144 1.00 67.88 240 ILE A C 1
ATOM 1950 O O . ILE A 1 240 ? -70.938 -16.010 113.301 1.00 67.88 240 ILE A O 1
ATOM 1954 N N . PRO A 1 241 ? -70.170 -18.063 113.821 1.00 61.25 241 PRO A N 1
ATOM 1955 C CA . PRO A 1 241 ? -69.951 -18.431 112.435 1.00 61.25 241 PRO A CA 1
ATOM 1956 C C . PRO A 1 241 ? -71.318 -18.443 111.754 1.00 61.25 241 PRO A C 1
ATOM 1958 O O . PRO A 1 241 ? -72.228 -19.151 112.192 1.00 61.25 241 PRO A O 1
ATOM 1961 N N . VAL A 1 242 ? -71.494 -17.612 110.726 1.00 57.12 242 VAL A N 1
ATOM 1962 C CA . VAL A 1 242 ? -72.667 -17.724 109.859 1.00 57.12 242 VAL A CA 1
ATOM 1963 C C . VAL A 1 242 ? -72.572 -19.118 109.251 1.00 57.12 242 VAL A C 1
ATOM 1965 O O . VAL A 1 242 ? -71.535 -19.462 108.682 1.00 57.12 242 VAL A O 1
ATOM 1968 N N . ALA A 1 243 ? -73.587 -19.955 109.474 1.00 47.38 243 ALA A N 1
ATOM 1969 C CA . ALA A 1 243 ? -73.635 -21.275 108.864 1.00 47.38 243 ALA A CA 1
ATOM 1970 C C . ALA A 1 243 ? -73.386 -21.114 107.358 1.00 47.38 243 ALA A C 1
ATOM 1972 O O . ALA A 1 243 ? -74.027 -20.274 106.724 1.00 47.38 243 ALA A O 1
ATOM 1973 N N . LYS A 1 244 ? -72.411 -21.856 106.829 1.00 37.22 244 LYS A N 1
ATOM 1974 C CA . LYS A 1 244 ? -72.316 -22.061 105.385 1.00 37.22 244 LYS A CA 1
ATOM 1975 C C . LYS A 1 244 ? -73.526 -22.849 104.908 1.00 37.22 244 LYS A C 1
ATOM 1977 O O . LYS A 1 244 ? -73.938 -23.766 105.656 1.00 37.22 244 LYS A O 1
#

Organism: NCBI:txid2497681

InterPro domains:
  IPR036388 Winged helix-like DNA-binding domain superfamily [G3DSA:1.10.10.10] (194-242)

Foldseek 3Di:
DDDPDDDDDPVVNVVVVCVVCVVVVVVVVVVVVVVVVVVVVCVVCCVPVVCVVVVVVCCVVVVVVVVVVVVVVVVVVVVVVVVVVVVVVVVVVVVVVVVVVVVVVVVVVVVVVVVVVVVVVVVVVVVVVVCCVVVVVVVVVVVVCVVVVVVCCVPPPVVVVVVVVVVCVVVVVVVVPPDPPDPVNVVVVVVVPDQDWAALVVVLVVVDPVADNDSVRNVVVCVVVVFDWDDDPPGITTGDPDDD

Sequence (244 aa):
MSKVISFSISDRYLSQIKALYPNLTENLAAKQFLIDQLDASLDARLDNSLDDKLRILIENSLDAKLDDKLDAMEKSVATRSLREIEDLGNKLSHWVSGFDDQIKNIDQEMKDRLIAIDDQIKAIEARLDENLDTNLDTNLDDSLDSSLYESYSEIFNDRPDESLDDSLDTKLDDSLDKEPVTLEEIILRKKAIREEWQTLKEILGQGRKDLPKSIEGLRKKAIREGWPRRDRENRKEYQIPVAK

pLDDT: mean 81.43, std 14.35, range [37.22, 98.56]

Radius of gyration: 92.02 Å; chains: 1; bounding box: 136×83×240 Å

Secondary structure (DSSP, 8-state):
----------HHHHHHHHHH-HHHHHHHHHHHHHHHHHHHHHHHHHHHHHHHHHHHHHHHHHHHHHHHHHHHHHHHHHHHHHHHHHHHHHHHHHHHHHHHHHHHHHHHHHHHHHHHHHHHHHHHHHHHHHHHHHHHHHHHHHHHHHHHHHHHHIIIIIHHHHHHHHHHHHHHHHHHSS----HHHHHHHHHHT---EEEHHHHHHT--TTS-SSHHHHHHHHHHTT--EEEETTEEEEE-PPP-